Protein AF-A0A2D4L6S6-F1 (afdb_monomer_lite)

pLDDT: mean 85.1, std 11.98, range [45.78, 97.12]

Radius of gyration: 23.75 Å; chains: 1; bounding box: 54×44×71 Å

Foldseek 3Di:
DPPPFFEDEQDDDPVVNVVCCVPQAADPPPRHGNGDHYHYDLVVCLVCLVPQLVDQAAEEEDEQCLVQLDCPDSSLVSLLSRHYPFYHYHHPDDQPPDQSSVLSVVCSGPVPVSVDPVVSCVQQVPDPPVSVVVVCVVCVVVDDDDDCVRPPPPDDDDDDDDDDDDDDPVRVVVVVCVVVVVVVVVD

Secondary structure (DSSP, 8-state):
--TT--EEE--S-HHHHHHHHHHTSB-TTT--BS-SEEE--HHHHHHTHHHHTTS-EEEEEESSGGGGS-TTSHHHHHHHSS-EEEEEE--SS-S-S-HHHHHHHHHHH-TTTS--HHHHHHHHSS-TTHHHHHHHHHHTTT-----HHHH-TTSPPPP------PPPHHHHHHHHHHHTT-GGG--

Organism: NCBI:txid1970185

Structure (mmCIF, N/CA/C/O backbone):
data_AF-A0A2D4L6S6-F1
#
_entry.id   AF-A0A2D4L6S6-F1
#
loop_
_atom_site.group_PDB
_atom_site.id
_atom_site.type_symbol
_atom_site.label_atom_id
_atom_site.label_alt_id
_atom_site.label_comp_id
_atom_site.label_asym_id
_atom_site.label_entity_id
_atom_site.label_seq_id
_atom_site.pdbx_PDB_ins_code
_atom_site.Cartn_x
_atom_site.Cartn_y
_atom_site.Cartn_z
_atom_site.occupancy
_atom_site.B_iso_or_equiv
_atom_site.auth_seq_id
_atom_site.auth_comp_id
_atom_site.auth_asym_id
_atom_site.auth_atom_id
_atom_site.pdbx_PDB_model_num
ATOM 1 N N . GLY A 1 1 ? -5.893 -23.227 8.405 1.00 45.78 1 GLY A N 1
ATOM 2 C CA . GLY A 1 1 ? -6.760 -22.032 8.456 1.00 45.78 1 GLY A CA 1
ATOM 3 C C . GLY A 1 1 ? -7.213 -21.820 9.882 1.00 45.78 1 GLY A C 1
ATOM 4 O O . GLY A 1 1 ? -7.350 -22.814 10.579 1.00 45.78 1 GLY A O 1
ATOM 5 N N . ALA A 1 2 ? -7.380 -20.572 10.321 1.00 51.12 2 ALA A N 1
ATOM 6 C CA . ALA A 1 2 ? -7.818 -20.220 11.674 1.00 51.12 2 ALA A CA 1
ATOM 7 C C . ALA A 1 2 ? -9.360 -20.116 11.718 1.00 51.12 2 ALA A C 1
ATOM 9 O O . ALA A 1 2 ? -9.893 -19.080 11.330 1.00 51.12 2 ALA A O 1
ATOM 10 N N . PRO A 1 3 ? -10.103 -21.149 12.165 1.00 61.09 3 PRO A N 1
ATOM 11 C CA . PRO A 1 3 ? -11.568 -21.192 12.061 1.00 61.09 3 PRO A CA 1
ATOM 12 C C . PRO A 1 3 ? -12.275 -20.285 13.080 1.00 61.09 3 PRO A C 1
ATOM 14 O O . PRO A 1 3 ? -13.492 -20.160 13.049 1.00 61.09 3 PRO A O 1
ATOM 17 N N . GLN A 1 4 ? -11.519 -19.682 14.004 1.00 79.00 4 GLN A N 1
ATOM 18 C CA . GLN A 1 4 ? -12.038 -18.849 15.091 1.00 79.00 4 GLN A CA 1
ATOM 19 C C . GLN A 1 4 ? -11.899 -17.340 14.840 1.00 79.00 4 GLN A C 1
ATOM 21 O O . GLN A 1 4 ? -12.249 -16.549 15.709 1.00 79.00 4 GLN A O 1
ATOM 26 N N . MET A 1 5 ? -11.375 -16.923 13.683 1.00 84.94 5 MET A N 1
ATOM 27 C CA . MET A 1 5 ? -11.263 -15.502 13.348 1.00 84.94 5 MET A CA 1
ATOM 28 C C . MET A 1 5 ? -12.487 -15.044 12.561 1.00 84.94 5 MET A C 1
ATOM 30 O O . MET A 1 5 ? -12.753 -15.551 11.473 1.00 84.94 5 MET A O 1
ATOM 34 N N . ASN A 1 6 ? -13.202 -14.051 13.086 1.00 91.06 6 ASN A N 1
ATOM 35 C CA . ASN A 1 6 ? -14.284 -13.400 12.363 1.00 91.06 6 ASN A CA 1
ATOM 36 C C . ASN A 1 6 ? -13.703 -12.440 11.311 1.00 91.06 6 ASN A C 1
ATOM 38 O O . ASN A 1 6 ? -13.036 -11.459 11.658 1.00 91.06 6 ASN A O 1
ATOM 42 N N . ALA A 1 7 ? -13.939 -12.729 10.033 1.00 93.44 7 ALA A N 1
ATOM 43 C CA . ALA A 1 7 ? -13.475 -11.926 8.909 1.00 93.44 7 ALA A CA 1
ATOM 44 C C . ALA A 1 7 ? -14.652 -11.221 8.229 1.00 93.44 7 ALA A C 1
ATOM 46 O O . ALA A 1 7 ? -15.594 -11.866 7.775 1.00 93.44 7 ALA A O 1
ATOM 47 N N . VAL A 1 8 ? -14.564 -9.897 8.115 1.00 94.94 8 VAL A N 1
ATOM 48 C CA . VAL A 1 8 ? -15.558 -9.059 7.441 1.00 94.94 8 VAL A CA 1
ATOM 49 C C . VAL A 1 8 ? -14.995 -8.582 6.109 1.00 94.94 8 VAL A C 1
ATOM 51 O O . VAL A 1 8 ? -13.922 -7.980 6.040 1.00 94.94 8 VAL A O 1
ATOM 54 N N . VAL A 1 9 ? -15.745 -8.828 5.038 1.00 95.75 9 VAL A N 1
ATOM 55 C CA . VAL A 1 9 ? -15.427 -8.339 3.695 1.00 95.75 9 VAL A CA 1
ATOM 56 C C . VAL A 1 9 ? -16.147 -7.011 3.480 1.00 95.75 9 VAL A C 1
ATOM 58 O O . VAL A 1 9 ? -17.359 -6.957 3.297 1.00 95.75 9 VAL A O 1
ATOM 61 N N . TYR A 1 10 ? -15.390 -5.921 3.523 1.00 96.62 10 TYR A N 1
ATOM 62 C CA . TYR A 1 10 ? -15.873 -4.552 3.420 1.00 96.62 10 TYR A CA 1
ATOM 63 C C . TYR A 1 10 ? -15.902 -4.090 1.964 1.00 96.62 10 TYR A C 1
ATOM 65 O O . TYR A 1 10 ? -15.073 -3.301 1.514 1.00 96.62 10 TYR A O 1
ATOM 73 N N . LEU A 1 11 ? -16.859 -4.626 1.211 1.00 94.94 11 LEU A N 1
ATOM 74 C CA . LEU A 1 11 ? -17.056 -4.334 -0.208 1.00 94.94 11 LEU A CA 1
ATOM 75 C C . LEU A 1 11 ? -18.505 -3.902 -0.490 1.00 94.94 11 LEU A C 1
ATOM 77 O O . LEU A 1 11 ? -19.351 -3.881 0.402 1.00 94.94 11 LEU A O 1
ATOM 81 N N . GLY A 1 12 ? -18.785 -3.554 -1.746 1.00 93.56 12 GLY A N 1
ATOM 82 C CA . GLY A 1 12 ? -20.126 -3.205 -2.216 1.00 93.56 12 GLY A CA 1
ATOM 83 C C . GLY A 1 12 ? -20.396 -1.704 -2.293 1.00 93.56 12 GLY A C 1
ATOM 84 O O . GLY A 1 12 ? -19.492 -0.863 -2.204 1.00 93.56 12 GLY A O 1
ATOM 85 N N . ASP A 1 13 ? -21.666 -1.388 -2.522 1.00 94.25 13 ASP A N 1
ATOM 86 C CA . ASP A 1 13 ? -22.174 -0.026 -2.634 1.00 94.25 13 ASP A CA 1
ATOM 87 C C . ASP A 1 13 ? -22.300 0.666 -1.263 1.00 94.25 13 ASP A C 1
ATOM 89 O O . ASP A 1 13 ? -22.035 0.089 -0.205 1.00 94.25 13 ASP A O 1
ATOM 93 N N . SER A 1 14 ? -22.692 1.943 -1.271 1.00 93.94 14 SER A N 1
ATOM 94 C CA . SER A 1 14 ? -22.803 2.728 -0.035 1.00 93.94 14 SER A CA 1
ATOM 95 C C . SER A 1 14 ? -23.796 2.112 0.957 1.00 93.94 14 SER A C 1
ATOM 97 O O . SER A 1 14 ? -23.553 2.149 2.164 1.00 93.94 14 SER A O 1
ATOM 99 N N . THR A 1 15 ? -24.890 1.533 0.457 1.00 95.50 15 THR A N 1
ATOM 100 C CA . THR A 1 15 ? -25.936 0.905 1.273 1.00 95.50 15 THR A CA 1
ATOM 101 C C . THR A 1 15 ? -25.413 -0.352 1.961 1.00 95.50 15 THR A C 1
ATOM 103 O O . THR A 1 15 ? -25.504 -0.457 3.183 1.00 95.50 15 THR A O 1
ATOM 106 N N . SER A 1 16 ? -24.779 -1.258 1.209 1.00 95.00 16 SER A N 1
ATOM 107 C CA . SER A 1 16 ? -24.184 -2.491 1.742 1.00 95.00 16 SER A CA 1
ATOM 108 C C . SER A 1 16 ? -23.133 -2.186 2.804 1.00 95.00 16 SER A C 1
ATOM 110 O O . SER A 1 16 ? -23.145 -2.764 3.891 1.00 95.00 16 SER A O 1
ATOM 112 N N . ARG A 1 17 ? -22.261 -1.207 2.540 1.00 96.00 17 ARG A N 1
ATOM 113 C CA . ARG A 1 17 ? -21.245 -0.788 3.510 1.00 96.00 17 ARG A CA 1
ATOM 114 C C . ARG A 1 17 ? -21.870 -0.183 4.759 1.00 96.00 17 ARG A C 1
ATOM 116 O O . ARG A 1 17 ? -21.406 -0.482 5.852 1.00 96.00 17 ARG A O 1
ATOM 123 N N . ASN A 1 18 ? -22.942 0.599 4.643 1.00 94.75 18 ASN A N 1
ATOM 124 C CA . ASN A 1 18 ? -23.644 1.119 5.816 1.00 94.75 18 ASN A CA 1
ATOM 125 C C . ASN A 1 18 ? -24.256 -0.003 6.676 1.00 94.75 18 ASN A C 1
ATOM 127 O O . ASN A 1 18 ? -24.180 0.047 7.906 1.00 94.75 18 ASN A O 1
ATOM 131 N N . THR A 1 19 ? -24.783 -1.057 6.050 1.00 94.81 19 THR A N 1
ATOM 132 C CA . THR A 1 19 ? -25.243 -2.262 6.757 1.00 94.81 19 THR A CA 1
ATOM 133 C C . THR A 1 19 ? -24.099 -2.934 7.519 1.00 94.81 19 THR A C 1
ATOM 135 O O . THR A 1 19 ? -24.252 -3.239 8.701 1.00 94.81 19 THR A O 1
ATOM 138 N N . ILE A 1 20 ? -22.920 -3.071 6.902 1.00 94.81 20 ILE A N 1
ATOM 139 C CA . ILE A 1 20 ? -21.724 -3.622 7.564 1.00 94.81 20 ILE A CA 1
ATOM 140 C C . ILE A 1 20 ? -21.313 -2.751 8.762 1.00 94.81 20 ILE A C 1
ATOM 142 O O . ILE A 1 20 ? -21.095 -3.262 9.860 1.00 94.81 20 ILE A O 1
ATOM 146 N N . ARG A 1 21 ? -21.266 -1.422 8.596 1.00 93.81 21 ARG A N 1
ATOM 147 C CA . ARG A 1 21 ? -20.903 -0.480 9.674 1.00 93.81 21 ARG A CA 1
ATOM 148 C C . ARG A 1 21 ? -21.841 -0.555 10.879 1.00 93.81 21 ARG A C 1
ATOM 150 O O . ARG A 1 21 ? -21.408 -0.351 12.008 1.00 93.81 21 ARG A O 1
ATOM 157 N N . THR A 1 22 ? -23.121 -0.820 10.643 1.00 91.56 22 THR A N 1
ATOM 158 C CA . THR A 1 22 ? -24.152 -0.844 11.691 1.00 91.56 22 THR A CA 1
ATOM 159 C C . THR A 1 22 ? -24.247 -2.199 12.390 1.00 91.56 22 THR A C 1
ATOM 161 O O . THR A 1 22 ? -24.402 -2.243 13.609 1.00 91.56 22 THR A O 1
ATOM 164 N N . HIS A 1 23 ? -24.111 -3.303 11.652 1.00 91.31 23 HIS A N 1
ATOM 165 C CA . HIS A 1 23 ? -24.370 -4.643 12.182 1.00 91.31 23 HIS A CA 1
ATOM 166 C C . HIS A 1 23 ? -23.092 -5.416 12.525 1.00 91.31 23 HIS A C 1
ATOM 168 O O . HIS A 1 23 ? -23.064 -6.101 13.549 1.00 91.31 23 HIS A O 1
ATOM 174 N N . GLU A 1 24 ? -22.017 -5.249 11.754 1.00 91.31 24 GLU A N 1
ATOM 175 C CA . GLU A 1 24 ? -20.802 -6.079 11.829 1.00 91.31 24 GLU A CA 1
ATOM 176 C C . GLU A 1 24 ? -19.604 -5.366 12.473 1.00 91.31 24 GLU A C 1
ATOM 178 O O . GLU A 1 24 ? -18.557 -5.970 12.680 1.00 91.31 24 GLU A O 1
ATOM 183 N N . TRP A 1 25 ? -19.723 -4.074 12.798 1.00 92.06 25 TRP A N 1
ATOM 184 C CA . TRP A 1 25 ? -18.569 -3.276 13.225 1.00 92.06 25 TRP A CA 1
ATOM 185 C C . TRP A 1 25 ? -18.247 -3.418 14.715 1.00 92.06 25 TRP A C 1
ATOM 187 O O . TRP A 1 25 ? -17.179 -3.902 15.087 1.00 92.06 25 TRP A O 1
ATOM 197 N N . MET A 1 26 ? -19.173 -3.006 15.586 1.00 90.50 26 MET A N 1
ATOM 198 C CA . MET A 1 26 ? -18.971 -2.953 17.037 1.00 90.50 26 MET A CA 1
ATOM 199 C C . MET A 1 26 ? -20.177 -3.493 17.800 1.00 90.50 26 MET A C 1
ATOM 201 O O . MET A 1 26 ? -21.324 -3.355 17.375 1.00 90.50 26 MET A O 1
ATOM 205 N N . HIS A 1 27 ? -19.929 -4.086 18.965 1.00 87.25 27 HIS A N 1
ATOM 206 C CA . HIS A 1 27 ? -20.976 -4.434 19.918 1.00 87.25 27 HIS A CA 1
ATOM 207 C C . HIS A 1 27 ? -21.583 -3.153 20.518 1.00 87.25 27 HIS A C 1
ATOM 209 O O . HIS A 1 27 ? -20.838 -2.373 21.116 1.00 87.25 27 HIS A O 1
ATOM 215 N N . PRO A 1 28 ? -22.914 -2.945 20.438 1.00 83.75 28 PRO A N 1
ATOM 216 C CA . PRO A 1 28 ? -23.551 -1.709 20.908 1.00 83.75 28 PRO A CA 1
ATOM 217 C C . PRO A 1 28 ? -23.290 -1.393 22.387 1.00 83.75 28 PRO A C 1
ATOM 219 O O . PRO A 1 28 ? -23.175 -0.234 22.766 1.00 83.75 28 PRO A O 1
ATOM 222 N N . GLN A 1 29 ? -23.173 -2.433 23.215 1.00 85.12 29 GLN A N 1
ATOM 223 C CA . GLN A 1 29 ? -23.042 -2.313 24.669 1.00 85.12 29 GLN A CA 1
ATOM 224 C C . GLN A 1 29 ? -21.594 -2.081 25.116 1.00 85.12 29 GLN A C 1
ATOM 226 O O . GLN A 1 29 ? -21.338 -1.275 26.003 1.00 85.12 29 GLN A O 1
ATOM 231 N N . THR A 1 30 ? -20.635 -2.785 24.508 1.00 87.00 30 THR A N 1
ATOM 232 C CA . THR A 1 30 ? -19.235 -2.803 24.968 1.00 87.00 30 THR A CA 1
ATOM 233 C C . THR A 1 30 ? -18.307 -1.945 24.114 1.00 87.00 30 THR A C 1
ATOM 235 O O . THR A 1 30 ? -17.145 -1.773 24.472 1.00 87.00 30 THR A O 1
ATOM 238 N N . LYS A 1 31 ? -18.785 -1.448 22.962 1.00 83.75 31 LYS A N 1
ATOM 239 C CA . LYS A 1 31 ? -17.991 -0.770 21.920 1.00 83.75 31 LYS A CA 1
ATOM 240 C C . LYS A 1 31 ? -16.770 -1.566 21.434 1.00 83.75 31 LYS A C 1
ATOM 242 O O . LYS A 1 31 ? -15.879 -1.012 20.797 1.00 83.75 31 LYS A O 1
ATOM 247 N N . ARG A 1 32 ? -16.721 -2.875 21.703 1.00 88.69 32 ARG A N 1
ATOM 248 C CA . ARG A 1 32 ? -15.673 -3.763 21.187 1.00 88.69 32 ARG A CA 1
ATOM 249 C C . ARG A 1 32 ? -15.956 -4.096 19.729 1.00 88.69 32 ARG A C 1
ATOM 251 O O . ARG A 1 32 ? -17.117 -4.289 19.366 1.00 88.69 32 ARG A O 1
ATOM 258 N N . LEU A 1 33 ? -14.902 -4.190 18.919 1.00 91.94 33 LEU A N 1
ATOM 259 C CA . LEU A 1 33 ? -15.005 -4.665 17.540 1.00 91.94 33 LEU A CA 1
ATOM 260 C C . LEU A 1 33 ? -15.583 -6.086 17.516 1.00 91.94 33 LEU A C 1
ATOM 262 O O . LEU A 1 33 ? -15.203 -6.922 18.335 1.00 91.94 33 LEU A O 1
ATOM 266 N N . LYS A 1 34 ? -16.507 -6.337 16.586 1.00 92.94 34 LYS A N 1
ATOM 267 C CA . LYS A 1 34 ? -17.113 -7.661 16.368 1.00 92.94 34 LYS A CA 1
ATOM 268 C C . LYS A 1 34 ? -16.253 -8.563 15.482 1.00 92.94 34 LYS A C 1
ATOM 270 O O . LYS A 1 34 ? -16.440 -9.776 15.498 1.00 92.94 34 LYS A O 1
ATOM 275 N N . PHE A 1 35 ? -15.329 -7.986 14.716 1.00 93.62 35 PHE A N 1
ATOM 276 C CA . PHE A 1 35 ? -14.476 -8.692 13.763 1.00 93.62 35 PHE A CA 1
ATOM 277 C C . PHE A 1 35 ? -13.007 -8.706 14.195 1.00 93.62 35 PHE A C 1
ATOM 279 O O . PHE A 1 35 ? -12.556 -7.875 14.984 1.00 93.62 35 PHE A O 1
ATOM 286 N N . ASN A 1 36 ? -12.253 -9.652 13.638 1.00 93.81 36 ASN A N 1
ATOM 287 C CA . ASN A 1 36 ? -10.804 -9.763 13.792 1.00 93.81 36 ASN A CA 1
ATOM 288 C C . ASN A 1 36 ? -10.059 -9.334 12.524 1.00 93.81 36 ASN A C 1
ATOM 290 O O . ASN A 1 36 ? -8.962 -8.794 12.621 1.00 93.81 36 ASN A O 1
ATOM 294 N N . ILE A 1 37 ? -10.641 -9.577 11.346 1.00 95.06 37 ILE A N 1
ATOM 295 C CA . ILE A 1 37 ? -10.039 -9.264 10.045 1.00 95.06 37 ILE A CA 1
ATOM 296 C C . ILE A 1 37 ? -11.015 -8.412 9.238 1.00 95.06 37 ILE A C 1
ATOM 298 O O . ILE A 1 37 ? -12.199 -8.736 9.167 1.00 95.06 37 ILE A O 1
ATOM 302 N N . LEU A 1 38 ? -10.506 -7.357 8.601 1.00 96.69 38 LEU A N 1
ATOM 303 C CA . LEU A 1 38 ? -11.230 -6.592 7.591 1.00 96.69 38 LEU A CA 1
ATOM 304 C C . LEU A 1 38 ? -10.529 -6.741 6.239 1.00 96.69 38 LEU A C 1
ATOM 306 O O . LEU A 1 38 ? -9.338 -6.458 6.132 1.00 96.69 38 LEU A O 1
ATOM 310 N N . LEU A 1 39 ? -11.270 -7.142 5.209 1.00 97.00 39 LEU A N 1
ATOM 311 C CA . LEU A 1 39 ? -10.788 -7.182 3.827 1.00 97.00 39 LEU A CA 1
ATOM 312 C C . LEU A 1 39 ? -11.465 -6.078 3.016 1.00 97.00 39 LEU A C 1
ATOM 314 O O . LEU A 1 39 ? -12.683 -5.946 3.057 1.00 97.00 39 LEU A O 1
ATOM 318 N N . THR A 1 40 ? -10.695 -5.285 2.276 1.00 97.12 40 THR A N 1
ATOM 319 C CA . THR A 1 40 ? -11.203 -4.175 1.453 1.00 97.12 40 THR A CA 1
ATOM 320 C C . THR A 1 40 ? -10.326 -3.981 0.215 1.00 97.12 40 THR A C 1
ATOM 322 O O . THR A 1 40 ? -9.239 -4.552 0.133 1.00 97.12 40 THR A O 1
ATOM 325 N N . THR A 1 41 ? -10.776 -3.166 -0.742 1.00 96.81 41 THR A N 1
ATOM 326 C CA . THR A 1 41 ? -9.945 -2.710 -1.868 1.00 96.81 41 THR A CA 1
ATOM 327 C C . THR A 1 41 ? -9.418 -1.300 -1.627 1.00 96.81 41 THR A C 1
ATOM 329 O O . THR A 1 41 ? -9.928 -0.553 -0.785 1.00 96.81 41 THR A O 1
ATOM 332 N N . TYR A 1 42 ? -8.428 -0.892 -2.419 1.00 96.31 42 TYR A N 1
ATOM 333 C CA . TYR A 1 42 ? -7.866 0.456 -2.361 1.00 96.31 42 TYR A CA 1
ATOM 334 C C . TYR A 1 42 ? -8.889 1.553 -2.644 1.00 96.31 42 TYR A C 1
ATOM 336 O O . TYR A 1 42 ? -8.903 2.583 -1.974 1.00 96.31 42 TYR A O 1
ATOM 344 N N . GLU A 1 43 ? -9.785 1.331 -3.598 1.00 95.38 43 GLU A N 1
ATOM 345 C CA . GLU A 1 43 ? -10.796 2.309 -3.990 1.00 95.38 43 GLU A CA 1
ATOM 346 C C . GLU A 1 43 ? -11.805 2.531 -2.862 1.00 95.38 43 GLU A C 1
ATOM 348 O O . GLU A 1 43 ? -12.220 3.662 -2.606 1.00 95.38 43 GLU A O 1
ATOM 353 N N . ILE A 1 44 ? -12.202 1.459 -2.173 1.00 96.88 44 ILE A N 1
ATOM 354 C CA . ILE A 1 44 ? -13.125 1.548 -1.040 1.00 96.88 44 ILE A CA 1
ATOM 355 C C . ILE A 1 44 ? -12.434 2.175 0.164 1.00 96.88 44 ILE A C 1
ATOM 357 O O . ILE A 1 44 ? -13.028 3.042 0.806 1.00 96.88 44 ILE A O 1
ATOM 361 N N . LEU A 1 45 ? -11.177 1.807 0.425 1.00 96.81 45 LEU A N 1
ATOM 362 C CA . LEU A 1 45 ? -10.380 2.420 1.480 1.00 96.81 45 LEU A CA 1
ATOM 363 C C . LEU A 1 45 ? -10.295 3.938 1.310 1.00 96.81 45 LEU A C 1
ATOM 365 O O . LEU A 1 45 ? -10.537 4.671 2.263 1.00 96.81 45 LEU A O 1
ATOM 369 N N . LEU A 1 46 ? -10.023 4.413 0.093 1.00 96.75 46 LEU A N 1
ATOM 370 C CA . LEU A 1 46 ? -9.955 5.842 -0.206 1.00 96.75 46 LEU A CA 1
ATOM 371 C C . LEU A 1 46 ? -11.305 6.551 -0.050 1.00 96.75 46 LEU A C 1
ATOM 373 O O . LEU A 1 46 ? -11.349 7.661 0.481 1.00 96.75 46 LEU A O 1
ATOM 377 N N . LYS A 1 47 ? -12.403 5.918 -0.485 1.00 96.62 47 LYS A N 1
ATOM 378 C CA . LYS A 1 47 ? -13.762 6.468 -0.336 1.00 96.62 47 LYS A CA 1
ATOM 379 C C . LYS A 1 47 ? -14.178 6.599 1.128 1.00 96.62 47 LYS A C 1
ATOM 381 O O . LYS A 1 47 ? -14.813 7.581 1.493 1.00 96.62 47 LYS A O 1
ATOM 386 N N . ASP A 1 48 ? -13.795 5.634 1.958 1.00 96.56 48 ASP A N 1
ATOM 387 C CA . ASP A 1 48 ? -14.247 5.521 3.346 1.00 96.56 48 ASP A CA 1
ATOM 388 C C . ASP A 1 48 ? -13.128 5.807 4.365 1.00 96.56 48 ASP A C 1
ATOM 390 O O . ASP A 1 48 ? -13.212 5.406 5.530 1.00 96.56 48 ASP A O 1
ATOM 394 N N . LYS A 1 49 ? -12.083 6.533 3.946 1.00 96.00 49 LYS A N 1
ATOM 395 C CA . LYS A 1 49 ? -10.865 6.765 4.735 1.00 96.00 49 LYS A CA 1
ATOM 396 C C . LYS A 1 49 ? -11.112 7.371 6.114 1.00 96.00 49 LYS A C 1
ATOM 398 O O . LYS A 1 49 ? -10.470 6.965 7.073 1.00 96.00 49 LYS A O 1
ATOM 403 N N . SER A 1 50 ? -12.072 8.289 6.239 1.00 95.06 50 SER A N 1
ATOM 404 C CA . SER A 1 50 ? -12.409 8.923 7.521 1.00 95.06 50 SER A CA 1
ATOM 405 C C . SER A 1 50 ? -13.006 7.933 8.519 1.00 95.06 50 SER A C 1
ATOM 407 O O . SER A 1 50 ? -12.777 8.048 9.717 1.00 95.06 50 SER A O 1
ATOM 409 N N . PHE A 1 51 ? -13.765 6.950 8.030 1.00 95.19 51 PHE A N 1
ATOM 410 C CA . PHE A 1 51 ? -14.370 5.927 8.874 1.00 95.19 51 PHE A CA 1
ATOM 411 C C . PHE A 1 51 ? -13.342 4.859 9.264 1.00 95.19 51 PHE A C 1
ATOM 413 O O . PHE A 1 51 ? -13.195 4.540 10.441 1.00 95.19 51 PHE A O 1
ATOM 420 N N . LEU A 1 52 ? -12.595 4.344 8.283 1.00 95.88 52 LEU A N 1
ATOM 421 C CA . LEU A 1 52 ? -11.599 3.292 8.503 1.00 95.88 52 LEU A CA 1
ATOM 422 C C . LEU A 1 52 ? -10.375 3.790 9.286 1.00 95.88 52 LEU A C 1
ATOM 424 O O . LEU A 1 52 ? -9.841 3.056 10.114 1.00 95.88 52 LEU A O 1
ATOM 428 N N . GLY A 1 53 ? -9.960 5.040 9.069 1.00 94.88 53 GLY A N 1
ATOM 429 C CA . GLY A 1 53 ? -8.850 5.677 9.784 1.00 94.88 53 GLY A CA 1
ATOM 430 C C . GLY A 1 53 ? -9.183 6.071 11.225 1.00 94.88 53 GLY A C 1
ATOM 431 O O . GLY A 1 53 ? -8.279 6.338 12.009 1.00 94.88 53 GLY A O 1
ATOM 432 N N . GLY A 1 54 ? -10.468 6.071 11.606 1.00 92.81 54 GLY A N 1
ATOM 433 C CA . GLY A 1 54 ? -10.896 6.289 12.990 1.00 92.81 54 GLY A CA 1
ATOM 434 C C . GLY A 1 54 ? -10.608 5.107 13.924 1.00 92.81 54 GLY A C 1
ATOM 435 O O . GLY A 1 54 ? -10.738 5.243 15.140 1.00 92.81 54 GLY A O 1
ATOM 436 N N . LEU A 1 55 ? -10.227 3.948 13.376 1.00 92.94 55 LEU A N 1
ATOM 437 C CA . LEU A 1 55 ? -9.823 2.779 14.149 1.00 92.94 55 LEU A CA 1
ATOM 438 C C . LEU A 1 55 ? -8.313 2.764 14.403 1.00 92.94 55 LEU A C 1
ATOM 440 O O . LEU A 1 55 ? -7.512 3.079 13.526 1.00 92.94 55 LEU A O 1
ATOM 444 N N . ASN A 1 56 ? -7.931 2.301 15.594 1.00 94.00 56 ASN A N 1
ATOM 445 C CA . ASN A 1 56 ? -6.551 1.928 15.889 1.00 94.00 56 ASN A CA 1
ATOM 446 C C . ASN A 1 56 ? -6.337 0.484 15.427 1.00 94.00 56 ASN A C 1
ATOM 448 O O . ASN A 1 56 ? -6.788 -0.458 16.084 1.00 94.00 56 ASN A O 1
ATOM 452 N N . TRP A 1 57 ? -5.677 0.310 14.288 1.00 95.56 57 TRP A N 1
ATOM 453 C CA . TRP A 1 57 ? -5.412 -1.005 13.723 1.00 95.56 57 TRP A CA 1
ATOM 454 C C . TRP A 1 57 ? -4.282 -1.698 14.486 1.00 95.56 57 TRP A C 1
ATOM 456 O O . TRP A 1 57 ? -3.237 -1.120 14.756 1.00 95.56 57 TRP A O 1
ATOM 466 N N . ALA A 1 58 ? -4.446 -2.976 14.819 1.00 95.44 58 ALA A N 1
ATOM 467 C CA . ALA A 1 58 ? -3.317 -3.749 15.339 1.00 95.44 58 ALA A CA 1
ATOM 468 C C . ALA A 1 58 ? -2.293 -4.039 14.225 1.00 95.44 58 ALA A C 1
ATOM 470 O O . ALA A 1 58 ? -1.087 -4.040 14.463 1.00 95.44 58 ALA A O 1
ATOM 471 N N . PHE A 1 59 ? -2.778 -4.261 13.002 1.00 95.44 59 PHE A N 1
ATOM 472 C CA . PHE A 1 59 ? -1.973 -4.673 11.861 1.00 95.44 59 PHE A CA 1
ATOM 473 C C . PHE A 1 59 ? -2.591 -4.171 10.551 1.00 95.44 59 PHE A C 1
ATOM 475 O O . PHE A 1 59 ? -3.807 -4.261 10.378 1.00 95.44 59 PHE A O 1
ATOM 482 N N . ILE A 1 60 ? -1.759 -3.693 9.624 1.00 96.50 60 ILE A N 1
ATOM 483 C CA . ILE A 1 60 ? -2.148 -3.373 8.245 1.00 96.50 60 ILE A CA 1
ATOM 484 C C . ILE A 1 60 ? -1.327 -4.246 7.292 1.00 96.50 60 ILE A C 1
ATOM 486 O O . ILE A 1 60 ? -0.103 -4.142 7.240 1.00 96.50 60 ILE A O 1
ATOM 490 N N . GLY A 1 61 ? -2.012 -5.098 6.530 1.00 95.69 61 GLY A N 1
ATOM 491 C CA . GLY A 1 61 ? -1.425 -5.876 5.442 1.00 95.69 61 GLY A CA 1
ATOM 492 C C . GLY A 1 61 ? -1.822 -5.285 4.096 1.00 95.69 61 GLY A C 1
ATOM 493 O O . GLY A 1 61 ? -3.009 -5.081 3.846 1.00 95.69 61 GLY A O 1
ATOM 494 N N . VAL A 1 62 ? -0.842 -5.015 3.239 1.00 95.56 62 VAL A N 1
ATOM 495 C CA . VAL A 1 62 ? -1.049 -4.457 1.900 1.00 95.56 62 VAL A CA 1
ATOM 496 C C . VAL A 1 62 ? -0.516 -5.444 0.871 1.00 95.56 62 VAL A C 1
ATOM 498 O O . VAL A 1 62 ? 0.679 -5.737 0.862 1.00 95.56 62 VAL A O 1
ATOM 501 N N . ASP A 1 63 ? -1.398 -5.943 0.010 1.00 94.19 63 ASP A N 1
ATOM 502 C CA . ASP A 1 63 ? -1.039 -6.836 -1.093 1.00 94.19 63 ASP A CA 1
ATOM 503 C C . ASP A 1 63 ? -0.806 -6.059 -2.391 1.00 94.19 63 ASP A C 1
ATOM 505 O O . ASP A 1 63 ? -1.416 -5.021 -2.615 1.00 94.19 63 ASP A O 1
ATOM 509 N N . GLU A 1 64 ? 0.072 -6.532 -3.265 1.00 90.44 64 GLU A N 1
ATOM 510 C CA . GLU A 1 64 ? 0.538 -5.764 -4.423 1.00 90.44 64 GLU A CA 1
ATOM 511 C C . GLU A 1 64 ? 1.072 -4.372 -4.033 1.00 90.44 64 GLU A C 1
ATOM 513 O O . GLU A 1 64 ? 0.737 -3.334 -4.615 1.00 90.44 64 GLU A O 1
ATOM 518 N N . ALA A 1 65 ? 1.956 -4.352 -3.031 1.00 90.25 65 ALA A N 1
ATOM 519 C CA . ALA A 1 65 ? 2.536 -3.145 -2.443 1.00 90.25 65 ALA A CA 1
ATOM 520 C C . ALA A 1 65 ? 3.274 -2.234 -3.440 1.00 90.25 65 ALA A C 1
ATOM 522 O O . ALA A 1 65 ? 3.563 -1.083 -3.121 1.00 90.25 65 ALA A O 1
ATOM 523 N N . HIS A 1 66 ? 3.513 -2.686 -4.677 1.00 87.31 66 HIS A N 1
ATOM 524 C CA . HIS A 1 66 ? 3.978 -1.827 -5.766 1.00 87.31 66 HIS A CA 1
ATOM 525 C C . HIS A 1 66 ? 3.048 -0.616 -6.012 1.00 87.31 66 HIS A C 1
ATOM 527 O O . HIS A 1 66 ? 3.476 0.389 -6.578 1.00 87.31 66 HIS A O 1
ATOM 533 N N . ARG A 1 67 ? 1.788 -0.661 -5.554 1.00 90.25 67 ARG A N 1
ATOM 534 C CA . ARG A 1 67 ? 0.851 0.478 -5.570 1.00 90.25 67 ARG A CA 1
ATOM 535 C C . ARG A 1 67 ? 1.250 1.618 -4.618 1.00 90.25 67 ARG A C 1
ATOM 537 O O . ARG A 1 67 ? 0.776 2.733 -4.810 1.00 90.25 67 ARG A O 1
ATOM 544 N N . LEU A 1 68 ? 2.130 1.365 -3.644 1.00 91.19 68 LEU A N 1
ATOM 545 C CA . LEU A 1 68 ? 2.621 2.331 -2.646 1.00 91.19 68 LEU A CA 1
ATOM 546 C C . LEU A 1 68 ? 4.002 2.919 -2.971 1.00 91.19 68 LEU A C 1
ATOM 548 O O . LEU A 1 68 ? 4.615 3.567 -2.131 1.00 91.19 68 LEU A O 1
ATOM 552 N N . LYS A 1 69 ? 4.501 2.719 -4.192 1.00 88.38 69 LYS A N 1
ATOM 553 C CA . LYS A 1 69 ? 5.838 3.168 -4.609 1.00 88.38 69 LYS A CA 1
ATOM 554 C C . LYS A 1 69 ? 6.005 4.692 -4.741 1.00 88.38 69 LYS A C 1
ATOM 556 O O . LYS A 1 69 ? 7.105 5.155 -5.003 1.00 88.38 69 LYS A O 1
ATOM 561 N N . ASN A 1 70 ? 4.908 5.446 -4.654 1.00 89.94 70 ASN A N 1
ATOM 562 C CA . ASN A 1 70 ? 4.890 6.902 -4.760 1.00 89.94 70 ASN A CA 1
ATOM 563 C C . ASN A 1 70 ? 4.274 7.494 -3.485 1.00 89.94 70 ASN A C 1
ATOM 565 O O . ASN A 1 70 ? 3.062 7.362 -3.265 1.00 89.94 70 ASN A O 1
ATOM 569 N N . ASP A 1 71 ? 5.109 8.156 -2.686 1.00 92.50 71 ASP A N 1
ATOM 570 C CA . ASP A 1 71 ? 4.747 8.847 -1.447 1.00 92.50 71 ASP A CA 1
ATOM 571 C C . ASP A 1 71 ? 3.763 10.002 -1.670 1.00 92.50 71 ASP A C 1
ATOM 573 O O . ASP A 1 71 ? 2.964 10.321 -0.789 1.00 92.50 71 ASP A O 1
ATOM 577 N N . ASP A 1 72 ? 3.716 10.561 -2.881 1.00 93.12 72 ASP A N 1
ATOM 578 C CA . ASP A 1 72 ? 2.748 11.597 -3.222 1.00 93.12 72 ASP A CA 1
ATOM 579 C C . ASP A 1 72 ? 1.337 11.085 -3.494 1.00 93.12 72 ASP A C 1
ATOM 581 O O . ASP A 1 72 ? 0.385 11.875 -3.515 1.00 93.12 72 ASP A O 1
ATOM 585 N N . SER A 1 73 ? 1.178 9.775 -3.692 1.00 94.88 73 SER A N 1
ATOM 586 C CA . SER A 1 73 ? -0.118 9.199 -4.027 1.00 94.88 73 SER A CA 1
ATOM 587 C C . SER A 1 73 ? -1.119 9.340 -2.876 1.00 94.88 73 SER A C 1
ATOM 589 O O . SER A 1 73 ? -0.796 9.189 -1.697 1.00 94.88 73 SER A O 1
ATOM 591 N N . LEU A 1 74 ? -2.389 9.573 -3.224 1.00 95.56 74 LEU A N 1
ATOM 592 C CA . LEU A 1 74 ? -3.464 9.679 -2.235 1.00 95.56 74 LEU A CA 1
ATOM 593 C C . LEU A 1 74 ? -3.588 8.405 -1.385 1.00 95.56 74 LEU A C 1
ATOM 595 O O . LEU A 1 74 ? -3.880 8.492 -0.195 1.00 95.56 74 LEU A O 1
ATOM 599 N N . LEU A 1 75 ? -3.363 7.234 -1.990 1.00 96.00 75 LEU A N 1
ATOM 600 C CA . LEU A 1 75 ? -3.376 5.950 -1.290 1.00 96.00 75 LEU A CA 1
ATOM 601 C C . LEU A 1 75 ? -2.290 5.892 -0.215 1.00 96.00 75 LEU A C 1
ATOM 603 O O . LEU A 1 75 ? -2.589 5.535 0.922 1.00 96.00 75 LEU A O 1
ATOM 607 N N . TYR A 1 76 ? -1.067 6.292 -0.565 1.00 96.12 76 TYR A N 1
ATOM 608 C CA . TYR A 1 76 ? 0.054 6.335 0.362 1.00 96.12 76 TYR A CA 1
ATOM 609 C C . TYR A 1 76 ? -0.221 7.268 1.539 1.00 96.12 76 TYR A C 1
ATOM 611 O O . TYR A 1 76 ? -0.215 6.825 2.685 1.00 96.12 76 TYR A O 1
ATOM 619 N N . LYS A 1 77 ? -0.560 8.530 1.245 1.00 95.50 77 LYS A N 1
ATOM 620 C CA . LYS A 1 77 ? -0.877 9.556 2.251 1.00 95.50 77 LYS A CA 1
ATOM 621 C C . LYS A 1 77 ? -2.040 9.137 3.154 1.00 95.50 77 LYS A C 1
ATOM 623 O O . LYS A 1 77 ? -2.029 9.378 4.348 1.00 95.50 77 LYS A O 1
ATOM 628 N N . THR A 1 78 ? -3.033 8.440 2.607 1.00 96.12 78 THR A N 1
ATOM 629 C CA . THR A 1 78 ? -4.156 7.946 3.413 1.00 96.12 78 THR A CA 1
ATOM 630 C C . THR A 1 78 ? -3.740 6.807 4.347 1.00 96.12 78 THR A C 1
ATOM 632 O O . THR A 1 78 ? -4.144 6.788 5.503 1.00 96.12 78 THR A O 1
ATOM 635 N N . LEU A 1 79 ? -2.958 5.841 3.862 1.00 95.38 79 LEU A N 1
ATOM 636 C CA . LEU A 1 79 ? -2.551 4.685 4.663 1.00 95.38 79 LEU A CA 1
ATOM 637 C C . LEU A 1 79 ? -1.438 5.012 5.667 1.00 95.38 79 LEU A C 1
ATOM 639 O O . LEU A 1 79 ? -1.352 4.349 6.698 1.00 95.38 79 LEU A O 1
ATOM 643 N N . ILE A 1 80 ? -0.571 5.992 5.395 1.00 94.31 80 ILE A N 1
ATOM 644 C CA . ILE A 1 80 ? 0.429 6.437 6.374 1.00 94.31 80 ILE A CA 1
ATOM 645 C C . ILE A 1 80 ? -0.258 7.052 7.600 1.00 94.31 80 ILE A C 1
ATOM 647 O O . ILE A 1 80 ? 0.082 6.668 8.714 1.00 94.31 80 ILE A O 1
ATOM 651 N N . ASP A 1 81 ? -1.322 7.837 7.393 1.00 94.50 81 ASP A N 1
ATOM 652 C CA . ASP A 1 81 ? -2.120 8.463 8.458 1.00 94.50 81 ASP A CA 1
ATOM 653 C C . ASP A 1 81 ? -2.888 7.458 9.337 1.00 94.50 81 ASP A C 1
ATOM 655 O O . ASP A 1 81 ? -3.326 7.790 10.443 1.00 94.50 81 ASP A O 1
ATOM 659 N N . PHE A 1 82 ? -3.089 6.220 8.874 1.00 95.56 82 PHE A N 1
ATOM 660 C CA . PHE A 1 82 ? -3.798 5.209 9.656 1.00 95.56 82 PHE A CA 1
ATOM 661 C C . PHE A 1 82 ? -2.946 4.746 10.840 1.00 95.56 82 PHE A C 1
ATOM 663 O O . PHE A 1 82 ? -1.820 4.268 10.689 1.00 95.56 82 PHE A O 1
ATOM 670 N N . LYS A 1 83 ? -3.525 4.807 12.042 1.00 94.50 83 LYS A N 1
ATOM 671 C CA . LYS A 1 83 ? -2.871 4.318 13.259 1.00 94.50 83 LYS A CA 1
ATOM 672 C C . LYS A 1 83 ? -2.744 2.800 13.207 1.00 94.50 83 LYS A C 1
ATOM 674 O O . LYS A 1 83 ? -3.754 2.102 13.116 1.00 94.50 83 LYS A O 1
ATOM 679 N N . SER A 1 84 ? -1.512 2.301 13.290 1.00 94.75 84 SER A N 1
ATOM 680 C CA . SER A 1 84 ? -1.212 0.869 13.257 1.00 94.75 84 SER A CA 1
ATOM 681 C C . SER A 1 84 ? 0.025 0.507 14.073 1.00 94.75 84 SER A C 1
ATOM 683 O O . SER A 1 84 ? 1.020 1.220 13.967 1.00 94.75 84 SER A O 1
ATOM 685 N N . ASN A 1 85 ? 0.022 -0.632 14.772 1.00 93.12 85 ASN A N 1
ATOM 686 C CA . ASN A 1 85 ? 1.225 -1.117 15.471 1.00 93.12 85 ASN A CA 1
ATOM 687 C C . ASN A 1 85 ? 2.209 -1.829 14.531 1.00 93.12 85 ASN A C 1
ATOM 689 O O . ASN A 1 85 ? 3.419 -1.742 14.709 1.00 93.12 85 ASN A O 1
ATOM 693 N N . HIS A 1 86 ? 1.686 -2.551 13.540 1.00 91.94 86 HIS A N 1
ATOM 694 C CA . HIS A 1 86 ? 2.481 -3.359 12.620 1.00 91.94 86 HIS A CA 1
ATOM 695 C C . HIS A 1 86 ? 1.992 -3.193 11.183 1.00 91.94 86 HIS A C 1
ATOM 697 O O . HIS A 1 86 ? 0.789 -3.076 10.931 1.00 91.94 86 HIS A O 1
ATOM 703 N N . ARG A 1 87 ? 2.930 -3.218 10.234 1.00 93.56 87 ARG A N 1
ATOM 704 C CA . ARG A 1 87 ? 2.657 -3.101 8.800 1.00 93.56 87 ARG A CA 1
ATOM 705 C C . ARG A 1 87 ? 3.391 -4.193 8.039 1.00 93.56 87 ARG A C 1
ATOM 707 O O . ARG A 1 87 ? 4.549 -4.478 8.329 1.00 93.56 87 ARG A O 1
ATOM 714 N N . LEU A 1 88 ? 2.715 -4.790 7.065 1.00 92.31 88 LEU A N 1
ATOM 715 C CA . LEU A 1 88 ? 3.282 -5.792 6.170 1.00 92.31 88 LEU A CA 1
ATOM 716 C C . LEU A 1 88 ? 2.954 -5.435 4.729 1.00 92.31 88 LEU A C 1
ATOM 718 O O . LEU A 1 88 ? 1.795 -5.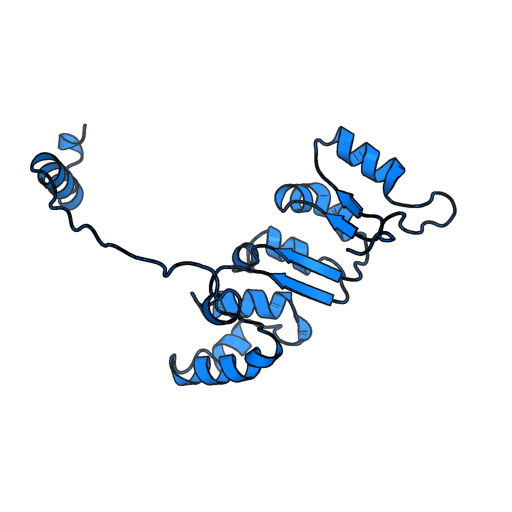215 4.379 1.00 92.31 88 LEU A O 1
ATOM 722 N N . LEU A 1 89 ? 3.989 -5.435 3.898 1.00 91.56 89 LEU A N 1
ATOM 723 C CA . LEU A 1 89 ? 3.880 -5.264 2.460 1.00 91.56 89 LEU A CA 1
ATOM 724 C C . LEU A 1 89 ? 4.131 -6.605 1.774 1.00 91.56 89 LEU A C 1
ATOM 726 O O . LEU A 1 89 ? 5.143 -7.257 2.021 1.00 91.56 89 LEU A O 1
ATOM 730 N N . ILE A 1 90 ? 3.211 -7.005 0.903 1.00 90.44 90 ILE A N 1
ATOM 731 C CA . ILE A 1 90 ? 3.313 -8.200 0.070 1.00 90.44 90 ILE A CA 1
ATOM 732 C C . ILE A 1 90 ? 3.332 -7.728 -1.380 1.00 90.44 90 ILE A C 1
ATOM 734 O O . ILE A 1 90 ? 2.535 -6.884 -1.781 1.00 90.44 90 ILE A O 1
ATOM 738 N N . THR A 1 91 ? 4.281 -8.214 -2.174 1.00 85.88 91 THR A N 1
ATOM 739 C CA . THR A 1 91 ? 4.339 -7.898 -3.604 1.00 85.88 91 THR A CA 1
ATOM 740 C C . THR A 1 91 ? 5.019 -9.016 -4.377 1.00 85.88 91 THR A C 1
ATOM 742 O O . THR A 1 91 ? 6.028 -9.570 -3.935 1.00 85.88 91 THR A O 1
ATOM 745 N N . GLY A 1 92 ? 4.456 -9.359 -5.537 1.00 77.88 92 GLY A N 1
ATOM 746 C CA . GLY A 1 92 ? 5.046 -10.330 -6.458 1.00 77.88 92 GLY A CA 1
ATOM 747 C C . GLY A 1 92 ? 6.113 -9.731 -7.379 1.00 77.88 92 GLY A C 1
ATOM 748 O O . GLY A 1 92 ? 6.882 -10.471 -7.995 1.00 77.88 92 GLY A O 1
ATOM 749 N N . THR A 1 93 ? 6.174 -8.402 -7.489 1.00 71.69 93 THR A N 1
ATOM 750 C CA . THR A 1 93 ? 7.089 -7.701 -8.399 1.00 71.69 93 THR A CA 1
ATOM 751 C C . THR A 1 93 ? 8.361 -7.259 -7.675 1.00 71.69 93 THR A C 1
ATOM 753 O O . THR A 1 93 ? 8.267 -6.755 -6.554 1.00 71.69 93 THR A O 1
ATOM 756 N N . PRO A 1 94 ? 9.548 -7.386 -8.295 1.00 62.97 94 PRO A N 1
ATOM 757 C CA . PRO A 1 94 ? 10.792 -6.933 -7.685 1.00 62.97 94 PRO A CA 1
ATOM 758 C C . PRO A 1 94 ? 10.751 -5.421 -7.414 1.00 62.97 94 PRO A C 1
ATOM 760 O O . PRO A 1 94 ? 10.534 -4.614 -8.315 1.00 62.97 94 PRO A O 1
ATOM 763 N N . LEU A 1 95 ? 10.966 -5.053 -6.152 1.00 61.50 95 LEU A N 1
ATOM 764 C CA . LEU A 1 95 ? 11.003 -3.677 -5.657 1.00 61.50 95 LEU A CA 1
ATOM 765 C C . LEU A 1 95 ? 12.383 -3.056 -5.906 1.00 61.50 95 LEU A C 1
ATOM 767 O O . LEU A 1 95 ? 13.208 -3.042 -5.000 1.00 61.50 95 LEU A O 1
ATOM 771 N N . GLN A 1 96 ? 12.685 -2.635 -7.137 1.00 60.72 96 GLN A N 1
ATOM 772 C CA . GLN A 1 96 ? 14.027 -2.123 -7.476 1.00 60.72 96 GLN A CA 1
ATOM 773 C C . GLN A 1 96 ? 14.067 -1.057 -8.595 1.00 60.72 96 GLN A C 1
ATOM 775 O O . GLN A 1 96 ? 15.146 -0.805 -9.123 1.00 60.72 96 GLN A O 1
ATOM 780 N N . ASN A 1 97 ? 12.960 -0.408 -9.000 1.00 63.97 97 ASN A N 1
ATOM 781 C CA . ASN A 1 97 ? 13.056 0.522 -10.145 1.00 63.97 97 ASN A CA 1
ATOM 782 C C . ASN A 1 97 ? 13.718 1.870 -9.796 1.00 63.97 97 ASN A C 1
ATOM 784 O O . ASN A 1 97 ? 14.273 2.506 -10.689 1.00 63.97 97 ASN A O 1
ATOM 788 N N . SER A 1 98 ? 13.689 2.316 -8.532 1.00 79.25 98 SER A N 1
ATOM 789 C CA . SER A 1 98 ? 14.444 3.492 -8.072 1.00 79.25 98 SER A CA 1
ATOM 790 C C . SER A 1 98 ? 14.656 3.498 -6.552 1.00 79.25 98 SER A C 1
ATOM 792 O O . SER A 1 98 ? 13.916 2.852 -5.806 1.00 79.25 98 SER A O 1
ATOM 794 N N . LEU A 1 99 ? 15.650 4.265 -6.089 1.00 83.62 99 LEU A N 1
ATOM 795 C CA . LEU A 1 99 ? 15.918 4.483 -4.662 1.00 83.62 99 LEU A CA 1
ATOM 796 C C . LEU A 1 99 ? 14.722 5.140 -3.947 1.00 83.62 99 LEU A C 1
ATOM 798 O O . LEU A 1 99 ? 14.400 4.758 -2.825 1.00 83.62 99 LEU A O 1
ATOM 802 N N . LYS A 1 100 ? 14.018 6.058 -4.625 1.00 87.50 100 LYS A N 1
ATOM 803 C CA . LYS A 1 100 ? 12.814 6.720 -4.099 1.00 87.50 100 LYS A CA 1
ATOM 804 C C . LYS A 1 100 ? 11.668 5.737 -3.887 1.00 87.50 100 LYS A C 1
ATOM 806 O O . LYS A 1 100 ? 11.058 5.755 -2.826 1.00 87.50 100 LYS A O 1
ATOM 811 N N . GLU A 1 101 ? 11.418 4.838 -4.845 1.00 87.06 101 GLU A N 1
ATOM 812 C CA . GLU A 1 101 ? 10.382 3.805 -4.690 1.00 87.06 101 GLU A CA 1
ATOM 813 C C . GLU A 1 101 ? 10.680 2.895 -3.490 1.00 87.06 101 GLU A C 1
ATOM 815 O O . GLU A 1 101 ? 9.776 2.555 -2.728 1.00 87.06 101 GLU A O 1
ATOM 820 N N . LEU A 1 102 ? 11.948 2.516 -3.307 1.00 85.12 102 LEU A N 1
ATOM 821 C CA . LEU A 1 102 ? 12.378 1.707 -2.171 1.00 85.12 102 LEU A CA 1
ATOM 822 C C . LEU A 1 102 ? 12.177 2.452 -0.848 1.00 85.12 102 LEU A C 1
ATOM 824 O O . LEU A 1 102 ? 11.558 1.909 0.066 1.00 85.12 102 LEU A O 1
ATOM 828 N N . TRP A 1 103 ? 12.633 3.703 -0.773 1.00 88.94 103 TRP A N 1
ATOM 829 C CA . TRP A 1 103 ? 12.434 4.555 0.394 1.00 88.94 103 TRP A CA 1
ATOM 830 C C . TRP A 1 103 ? 10.955 4.692 0.754 1.00 88.94 103 TRP A C 1
ATOM 832 O O . TRP A 1 103 ? 10.601 4.465 1.906 1.00 88.94 103 TRP A O 1
ATOM 842 N N . SER A 1 104 ? 10.071 4.963 -0.214 1.00 91.56 104 SER A N 1
ATOM 843 C CA . SER A 1 104 ? 8.634 5.102 0.053 1.00 91.56 104 SER A CA 1
ATOM 844 C C . SER A 1 104 ? 8.068 3.862 0.750 1.00 91.56 104 SER A C 1
ATOM 846 O O . SER A 1 104 ? 7.292 3.987 1.698 1.00 91.56 104 SER A O 1
ATOM 848 N N . LEU A 1 105 ? 8.474 2.659 0.339 1.00 89.94 105 LEU A N 1
ATOM 849 C CA . LEU A 1 105 ? 8.007 1.410 0.947 1.00 89.94 105 LEU A CA 1
ATOM 850 C C . LEU A 1 105 ? 8.612 1.169 2.334 1.00 89.94 105 LEU A C 1
ATOM 852 O O . LEU A 1 105 ? 7.922 0.674 3.222 1.00 89.94 105 LEU A O 1
ATOM 856 N N . LEU A 1 106 ? 9.873 1.541 2.539 1.00 88.44 106 LEU A N 1
ATOM 857 C CA . LEU A 1 106 ? 10.539 1.436 3.836 1.00 88.44 106 LEU A CA 1
ATOM 858 C C . LEU A 1 106 ? 9.964 2.420 4.853 1.00 88.44 106 LEU A C 1
ATOM 860 O O . LEU A 1 106 ? 9.591 2.005 5.950 1.00 88.44 106 LEU A O 1
ATOM 864 N N . HIS A 1 107 ? 9.809 3.684 4.459 1.00 91.75 107 HIS A N 1
ATOM 865 C CA . HIS A 1 107 ? 9.112 4.712 5.227 1.00 91.75 107 HIS A CA 1
ATOM 866 C C . HIS A 1 107 ? 7.678 4.283 5.546 1.00 91.75 107 HIS A C 1
ATOM 868 O O . HIS A 1 107 ? 7.202 4.486 6.657 1.00 91.75 107 HIS A O 1
ATOM 874 N N . PHE A 1 108 ? 6.999 3.583 4.633 1.00 92.25 108 PHE A N 1
ATOM 875 C CA . PHE A 1 108 ? 5.667 3.065 4.921 1.00 92.25 108 PHE A CA 1
ATOM 876 C C . PHE A 1 108 ? 5.647 2.036 6.059 1.00 92.25 108 PHE A C 1
ATOM 878 O O . PHE A 1 108 ? 4.694 2.018 6.837 1.00 92.25 108 PHE A O 1
ATOM 885 N N . ILE A 1 109 ? 6.649 1.155 6.139 1.00 89.56 109 ILE A N 1
ATOM 886 C CA . ILE A 1 109 ? 6.729 0.110 7.171 1.00 89.56 109 ILE A CA 1
ATOM 887 C C . ILE A 1 109 ? 7.242 0.695 8.494 1.00 89.56 109 ILE A C 1
ATOM 889 O O . ILE A 1 109 ? 6.713 0.356 9.551 1.00 89.56 109 ILE A O 1
ATOM 893 N N . MET A 1 110 ? 8.262 1.557 8.440 1.00 88.00 110 MET A N 1
ATOM 894 C CA . MET A 1 110 ? 8.943 2.139 9.601 1.00 88.00 110 MET A CA 1
ATOM 895 C C . MET A 1 110 ? 9.178 3.644 9.395 1.00 88.00 110 MET A C 1
ATOM 89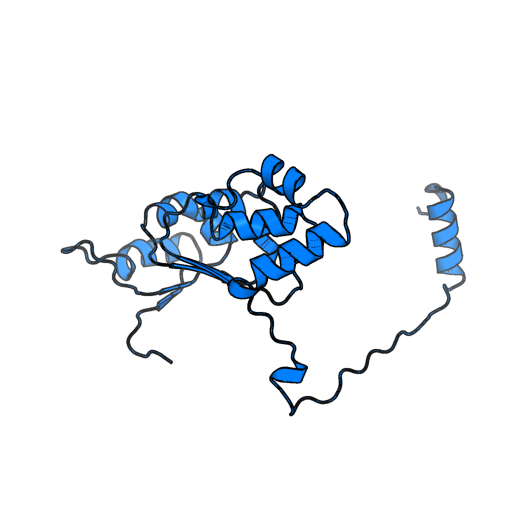7 O O . MET A 1 110 ? 10.313 4.052 9.128 1.00 88.00 110 MET A O 1
ATOM 901 N N . PRO A 1 111 ? 8.132 4.475 9.538 1.00 89.25 111 PRO A N 1
ATOM 902 C CA . PRO A 1 111 ? 8.233 5.906 9.260 1.00 89.25 111 PRO A CA 1
ATOM 903 C C . PRO A 1 111 ? 9.243 6.612 10.166 1.00 89.25 111 PRO A C 1
ATOM 905 O O . PRO A 1 111 ? 9.986 7.467 9.706 1.00 89.25 111 PRO A O 1
ATOM 908 N N . GLU A 1 112 ? 9.353 6.178 11.423 1.00 88.06 112 GLU A N 1
ATOM 909 C CA . GLU A 1 112 ? 10.305 6.735 12.394 1.00 88.06 112 GLU A CA 1
ATOM 910 C C . GLU A 1 112 ? 11.774 6.494 12.011 1.00 88.06 112 GLU A C 1
ATOM 912 O O . GLU A 1 112 ? 12.629 7.325 12.298 1.00 88.06 112 GLU A O 1
ATOM 917 N N . LYS A 1 113 ? 12.083 5.357 11.366 1.00 86.62 113 LYS A N 1
ATOM 918 C CA . LYS A 1 113 ? 13.456 5.033 10.941 1.00 86.62 113 LYS A CA 1
ATOM 919 C C . LYS A 1 113 ? 13.822 5.729 9.628 1.00 86.62 113 LYS A C 1
ATOM 921 O O . LYS A 1 113 ? 14.968 6.116 9.449 1.00 86.62 113 LYS A O 1
ATOM 926 N N . PHE A 1 114 ? 12.863 5.861 8.713 1.00 88.50 114 PHE A N 1
ATOM 927 C CA . PHE A 1 114 ? 13.078 6.374 7.356 1.00 88.50 114 PHE A CA 1
ATOM 928 C C . PHE A 1 114 ? 12.292 7.667 7.112 1.00 88.50 114 PHE A C 1
ATOM 930 O O . PHE A 1 114 ? 11.577 7.782 6.122 1.00 88.50 114 PHE A O 1
ATOM 937 N N . SER A 1 115 ? 12.391 8.624 8.032 1.00 90.62 115 SER A N 1
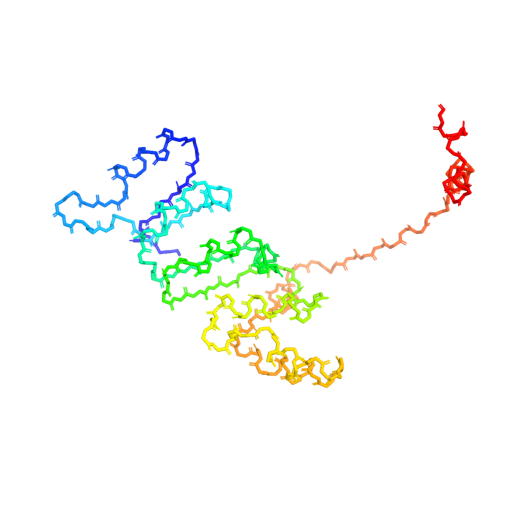ATOM 938 C CA . SER A 1 115 ? 11.520 9.807 8.101 1.00 90.62 115 SER A CA 1
ATOM 939 C C . SER A 1 115 ? 11.752 10.849 7.001 1.00 90.62 115 SER A C 1
ATOM 941 O O . SER A 1 115 ? 10.829 11.583 6.653 1.00 90.62 115 SER A O 1
ATOM 943 N N . SER A 1 116 ? 12.965 10.911 6.449 1.00 92.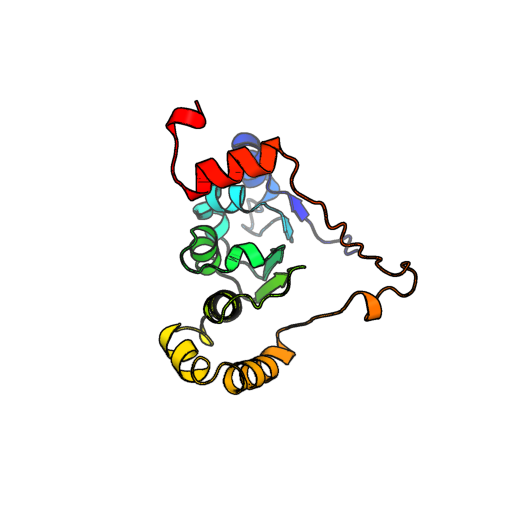75 116 SER A N 1
ATOM 944 C CA . SER A 1 116 ? 13.398 11.923 5.482 1.00 92.75 116 SER A CA 1
ATOM 945 C C . SER A 1 116 ? 13.896 11.263 4.201 1.00 92.75 116 SER A C 1
ATOM 947 O O . SER A 1 116 ? 14.664 10.298 4.245 1.00 92.75 116 SER A O 1
ATOM 949 N N . TRP A 1 117 ? 13.434 11.763 3.052 1.00 91.88 117 TRP A N 1
ATOM 950 C CA . TRP A 1 117 ? 13.936 11.308 1.755 1.00 91.88 117 TRP A CA 1
ATOM 951 C C . TRP A 1 117 ? 15.340 11.849 1.513 1.00 91.88 117 TRP A C 1
ATOM 953 O O . TRP A 1 117 ? 16.198 11.120 1.031 1.00 91.88 117 TRP A O 1
ATOM 963 N N . GLU A 1 118 ? 15.566 13.110 1.864 1.00 92.44 118 GLU A N 1
ATOM 964 C CA . GLU A 1 118 ? 16.814 13.826 1.646 1.00 92.44 118 GLU A CA 1
ATOM 965 C C . GLU A 1 118 ? 17.975 13.139 2.374 1.00 92.44 118 GLU A C 1
ATOM 967 O O . GLU A 1 118 ? 19.016 12.887 1.768 1.00 92.44 118 GLU A O 1
ATOM 972 N N . ASP A 1 119 ? 17.760 12.747 3.634 1.00 90.69 119 ASP A N 1
ATOM 973 C CA . ASP A 1 119 ? 18.772 12.048 4.436 1.00 90.69 119 ASP A CA 1
ATOM 974 C C . ASP A 1 119 ? 19.072 10.661 3.844 1.00 90.69 119 ASP A C 1
ATOM 976 O O . ASP A 1 119 ? 20.229 10.266 3.688 1.00 90.69 119 ASP A O 1
ATOM 980 N N . PHE A 1 120 ? 18.024 9.939 3.435 1.00 89.19 120 PHE A N 1
ATOM 981 C CA . PHE A 1 120 ? 18.153 8.619 2.822 1.00 89.19 120 PHE A CA 1
ATOM 982 C C . PHE A 1 120 ? 18.862 8.670 1.459 1.00 89.19 120 PHE A C 1
ATOM 984 O O . PHE A 1 120 ? 19.658 7.789 1.121 1.00 89.19 120 PHE A O 1
ATOM 991 N N . GLU A 1 121 ? 18.581 9.694 0.653 1.00 89.19 121 GLU A N 1
ATOM 992 C CA . GLU A 1 121 ? 19.239 9.927 -0.630 1.00 89.19 121 GLU A CA 1
ATOM 993 C C . GLU A 1 121 ? 20.708 10.312 -0.442 1.00 89.19 121 GLU A C 1
ATOM 995 O O . GLU A 1 121 ? 21.563 9.838 -1.193 1.00 89.19 121 GLU A O 1
ATOM 1000 N N . GLU A 1 122 ? 21.035 11.123 0.562 1.00 87.50 122 GLU A N 1
ATOM 1001 C CA . GLU A 1 122 ? 22.424 11.459 0.856 1.00 87.50 122 GLU A CA 1
ATOM 1002 C C . GLU A 1 122 ? 23.236 10.225 1.284 1.00 87.50 122 GLU A C 1
ATOM 1004 O O . GLU A 1 122 ? 24.368 10.043 0.815 1.00 87.50 122 GLU A O 1
ATOM 1009 N N . GLU A 1 123 ? 22.653 9.373 2.129 1.00 83.62 123 GLU A N 1
ATOM 1010 C CA . GLU A 1 123 ? 23.299 8.172 2.660 1.00 83.62 123 GLU A CA 1
ATOM 1011 C C . GLU A 1 123 ? 23.483 7.083 1.589 1.00 83.62 123 GLU A C 1
ATOM 1013 O O . GLU A 1 123 ? 24.550 6.469 1.493 1.00 83.62 123 GLU A O 1
ATOM 1018 N N . HIS A 1 124 ? 22.472 6.858 0.742 1.00 81.56 124 HIS A N 1
ATOM 1019 C CA . HIS A 1 124 ? 22.445 5.712 -0.178 1.00 81.56 124 HIS A CA 1
ATOM 1020 C C . HIS A 1 124 ? 22.539 6.075 -1.670 1.00 81.56 124 HIS A C 1
ATOM 1022 O O . HIS A 1 124 ? 22.734 5.192 -2.510 1.00 81.56 124 HIS A O 1
ATOM 1028 N N . GLY A 1 125 ? 22.421 7.354 -2.035 1.00 77.50 125 GLY A N 1
ATOM 1029 C CA . GLY A 1 125 ? 22.451 7.830 -3.423 1.00 77.50 125 GLY A CA 1
ATOM 1030 C C . GLY A 1 125 ? 23.858 8.001 -4.007 1.00 77.50 125 GLY A C 1
ATOM 1031 O O . GLY A 1 125 ? 24.034 7.968 -5.231 1.00 77.50 125 GLY A O 1
ATOM 1032 N N . LYS A 1 126 ? 24.890 8.133 -3.162 1.00 69.88 126 LYS A N 1
ATOM 1033 C CA . LYS A 1 126 ? 26.289 8.299 -3.592 1.00 69.88 126 LYS A CA 1
ATOM 1034 C C . LYS A 1 126 ? 26.898 6.942 -3.986 1.00 69.88 126 LYS A C 1
ATOM 1036 O O . LYS A 1 126 ? 27.388 6.186 -3.158 1.00 69.88 126 LYS A O 1
ATOM 1041 N N . GLY A 1 127 ? 26.893 6.649 -5.289 1.00 60.19 127 GLY A N 1
ATOM 1042 C CA . GLY A 1 127 ? 27.514 5.453 -5.874 1.00 60.19 127 GLY A CA 1
ATOM 1043 C C . GLY A 1 127 ? 26.521 4.308 -6.074 1.00 60.19 127 GLY A C 1
ATOM 1044 O O . GLY A 1 127 ? 26.331 3.474 -5.193 1.00 60.19 127 GLY A O 1
ATOM 1045 N N . ARG A 1 128 ? 25.926 4.239 -7.277 1.00 56.88 128 ARG A N 1
ATOM 1046 C CA . ARG A 1 128 ? 24.888 3.259 -7.665 1.00 56.88 128 ARG A CA 1
ATOM 1047 C C . ARG A 1 128 ? 25.256 1.785 -7.438 1.00 56.88 128 ARG A C 1
ATOM 1049 O O . ARG A 1 128 ? 24.356 0.964 -7.349 1.00 56.88 128 ARG A O 1
ATOM 1056 N N . GLU A 1 129 ? 26.534 1.435 -7.339 1.00 57.97 129 GLU A N 1
ATOM 1057 C CA . GLU A 1 129 ? 26.945 0.050 -7.065 1.00 57.97 129 GLU A CA 1
ATOM 1058 C C . GLU A 1 129 ? 27.208 -0.218 -5.574 1.00 57.97 129 GLU A C 1
ATOM 1060 O O . GLU A 1 129 ? 26.799 -1.259 -5.064 1.00 57.97 129 GLU A O 1
ATOM 1065 N N . PHE A 1 130 ? 27.816 0.724 -4.843 1.00 60.31 130 PHE A N 1
ATOM 1066 C CA . PHE A 1 130 ? 28.182 0.527 -3.432 1.00 60.31 130 PHE A CA 1
ATOM 1067 C C . PHE A 1 130 ? 27.038 0.853 -2.460 1.00 60.31 130 PHE A C 1
ATOM 1069 O O . PHE A 1 130 ? 26.798 0.085 -1.526 1.00 60.31 130 PHE A O 1
ATOM 1076 N N . GLY A 1 131 ? 26.288 1.935 -2.703 1.00 65.06 131 GLY A N 1
ATOM 1077 C CA . GLY A 1 131 ? 25.159 2.340 -1.856 1.00 65.06 131 GLY A CA 1
ATOM 1078 C C . GLY A 1 131 ? 24.025 1.314 -1.868 1.00 65.06 131 GLY A C 1
ATOM 1079 O O . GLY A 1 131 ? 23.514 0.933 -0.817 1.00 65.06 131 GLY A O 1
ATOM 1080 N N . TYR A 1 132 ? 23.709 0.763 -3.046 1.00 67.75 132 TYR A N 1
ATOM 1081 C CA . TYR A 1 132 ? 22.672 -0.263 -3.197 1.00 67.75 132 TYR A CA 1
ATOM 1082 C C . TYR A 1 132 ? 23.052 -1.579 -2.519 1.00 67.75 132 TYR A C 1
ATOM 1084 O O . TYR A 1 132 ? 22.200 -2.205 -1.895 1.00 67.75 132 TYR A O 1
ATOM 1092 N N . ALA A 1 133 ? 24.315 -2.007 -2.612 1.00 68.19 133 ALA A N 1
ATOM 1093 C CA . ALA A 1 133 ? 24.771 -3.236 -1.968 1.00 68.19 133 ALA A CA 1
ATOM 1094 C C . ALA A 1 133 ? 24.726 -3.133 -0.434 1.00 68.19 133 ALA A C 1
ATOM 1096 O O . ALA A 1 133 ? 24.279 -4.069 0.232 1.00 68.19 133 ALA A O 1
ATOM 1097 N N . SER A 1 134 ? 25.139 -1.986 0.120 1.00 71.75 134 SER A N 1
ATOM 1098 C CA . SER A 1 134 ? 25.067 -1.726 1.563 1.00 71.75 134 SER A CA 1
ATOM 1099 C C . SER A 1 134 ? 23.621 -1.684 2.054 1.00 71.75 134 SER A C 1
ATOM 1101 O O . SER A 1 134 ? 23.274 -2.371 3.015 1.00 71.75 134 SER A O 1
ATOM 1103 N N . LEU A 1 135 ? 22.755 -0.965 1.334 1.00 75.38 135 LEU A N 1
ATOM 1104 C CA . LEU A 1 135 ? 21.330 -0.890 1.634 1.00 75.38 135 LEU A CA 1
ATOM 1105 C C . LEU A 1 135 ? 20.673 -2.274 1.558 1.00 75.38 135 LEU A C 1
ATOM 1107 O O . LEU A 1 135 ? 19.954 -2.668 2.465 1.00 75.38 135 LEU A O 1
ATOM 1111 N N . HIS A 1 136 ? 20.966 -3.075 0.530 1.00 72.50 136 HIS A N 1
ATOM 1112 C CA . HIS A 1 136 ? 20.432 -4.435 0.426 1.00 72.50 136 HIS A CA 1
ATOM 1113 C C . HIS A 1 136 ? 20.780 -5.316 1.625 1.00 72.50 136 HIS A C 1
ATOM 1115 O O . HIS A 1 136 ? 19.935 -6.098 2.056 1.00 72.50 136 HIS A O 1
ATOM 1121 N N . LYS A 1 137 ? 21.989 -5.175 2.172 1.00 73.56 137 LYS A N 1
ATOM 1122 C CA . LYS A 1 137 ? 22.424 -5.911 3.361 1.00 73.56 137 LYS A CA 1
ATOM 1123 C C . LYS A 1 137 ? 21.684 -5.457 4.619 1.00 73.56 137 LYS A C 1
ATOM 1125 O O . LYS A 1 137 ? 21.324 -6.281 5.451 1.00 73.56 137 LYS A O 1
ATOM 1130 N N . GLU A 1 138 ? 21.420 -4.161 4.748 1.00 74.50 138 GLU A N 1
ATOM 1131 C CA . GLU A 1 138 ? 20.626 -3.626 5.857 1.00 74.50 138 GLU A CA 1
ATOM 1132 C C . GLU A 1 138 ? 19.146 -4.025 5.764 1.00 74.50 138 GLU A C 1
ATOM 1134 O O . GLU A 1 138 ? 18.482 -4.235 6.779 1.00 74.50 138 GLU A O 1
ATOM 1139 N N . LEU A 1 139 ? 18.632 -4.155 4.540 1.00 74.19 139 LEU A N 1
ATOM 1140 C CA . LEU A 1 139 ? 17.245 -4.514 4.266 1.00 74.19 139 LEU A CA 1
ATOM 1141 C C . LEU A 1 139 ? 16.970 -6.017 4.285 1.00 74.19 139 LEU A C 1
ATOM 1143 O O . LEU A 1 139 ? 15.807 -6.411 4.358 1.00 74.19 139 LEU A O 1
ATOM 1147 N N . GLU A 1 140 ? 18.007 -6.852 4.238 1.00 74.44 140 GLU A N 1
ATOM 1148 C CA . GLU A 1 140 ? 17.901 -8.314 4.249 1.00 74.44 140 GLU A CA 1
ATOM 1149 C C . GLU A 1 140 ? 16.990 -8.856 5.371 1.00 74.44 140 GLU A C 1
ATOM 1151 O O . GLU A 1 140 ? 16.130 -9.686 5.071 1.00 74.44 140 GLU A O 1
ATOM 1156 N N . PRO A 1 141 ? 17.052 -8.364 6.628 1.00 74.38 141 PRO A N 1
ATOM 1157 C CA . PRO A 1 141 ? 16.168 -8.836 7.696 1.00 74.38 141 PRO A CA 1
ATOM 1158 C C . PRO A 1 141 ? 14.692 -8.462 7.490 1.00 74.38 141 PRO A C 1
ATOM 1160 O O . PRO A 1 141 ? 13.808 -9.111 8.046 1.00 74.38 141 PRO A O 1
ATOM 1163 N N . PHE A 1 142 ? 14.418 -7.413 6.710 1.00 70.44 142 PHE A N 1
ATOM 1164 C CA . PHE A 1 142 ? 13.074 -6.873 6.481 1.00 70.44 142 PHE A CA 1
ATOM 1165 C C . PHE A 1 142 ? 12.442 -7.386 5.179 1.00 70.44 142 PHE A C 1
ATOM 1167 O O . PHE A 1 142 ? 11.224 -7.321 5.012 1.00 70.44 142 PHE A O 1
ATOM 1174 N N . LEU A 1 143 ? 13.253 -7.904 4.253 1.00 75.69 143 LEU A N 1
ATOM 1175 C CA . LEU A 1 143 ? 12.826 -8.364 2.937 1.00 75.69 143 LEU A CA 1
ATOM 1176 C C . LEU A 1 143 ? 12.910 -9.885 2.836 1.00 75.69 143 LEU A C 1
ATOM 1178 O O . LEU A 1 143 ? 13.958 -10.460 2.549 1.00 75.69 143 LEU A O 1
ATOM 1182 N N . LEU A 1 144 ? 11.765 -10.554 2.954 1.00 73.69 144 LEU A N 1
ATOM 1183 C CA . LEU A 1 144 ? 11.681 -11.976 2.643 1.00 73.69 144 LEU A CA 1
ATOM 1184 C C . LEU A 1 144 ? 11.411 -12.178 1.146 1.00 73.69 144 LEU A C 1
ATOM 1186 O O . LEU A 1 144 ? 10.267 -12.127 0.694 1.00 73.69 144 LEU A O 1
ATOM 1190 N N . ARG A 1 145 ? 12.460 -12.463 0.369 1.00 73.25 145 ARG A N 1
ATOM 1191 C CA . ARG A 1 145 ? 12.337 -12.838 -1.048 1.00 73.25 145 ARG A CA 1
ATOM 1192 C C . ARG A 1 145 ? 12.593 -14.333 -1.232 1.00 73.25 145 ARG A C 1
ATOM 1194 O O . ARG A 1 145 ? 13.665 -14.824 -0.903 1.00 73.25 145 ARG A O 1
ATOM 1201 N N . ARG A 1 146 ? 11.630 -15.053 -1.815 1.00 68.94 146 ARG A N 1
ATOM 1202 C CA . ARG A 1 146 ? 11.780 -16.462 -2.231 1.00 68.94 146 ARG A CA 1
ATOM 1203 C C . ARG A 1 146 ? 11.643 -16.566 -3.745 1.00 68.94 146 ARG A C 1
ATOM 1205 O O . ARG A 1 146 ? 10.732 -15.967 -4.315 1.00 68.94 146 ARG A O 1
ATOM 1212 N N . VAL A 1 147 ? 12.525 -17.305 -4.416 1.00 64.38 147 VAL A N 1
ATOM 1213 C CA . VAL A 1 147 ? 12.407 -17.536 -5.864 1.00 64.38 147 VAL A CA 1
ATOM 1214 C C . VAL A 1 147 ? 11.597 -18.808 -6.091 1.00 64.38 147 VAL A C 1
ATOM 1216 O O . VAL A 1 147 ? 11.782 -19.781 -5.375 1.00 64.38 147 VAL A O 1
ATOM 1219 N N . LYS A 1 148 ? 10.718 -18.848 -7.106 1.00 62.50 148 LYS A N 1
ATOM 1220 C CA . LYS A 1 148 ? 9.881 -20.034 -7.410 1.00 62.50 148 LYS A CA 1
ATOM 1221 C C . LYS A 1 148 ? 10.679 -21.344 -7.500 1.00 62.50 148 LYS A C 1
ATOM 1223 O O . LYS A 1 148 ? 10.189 -22.372 -7.048 1.00 62.50 148 LYS A O 1
ATOM 1228 N N . LYS A 1 149 ? 11.919 -21.285 -8.004 1.00 60.59 149 LYS A N 1
ATOM 1229 C CA . LYS A 1 149 ? 12.857 -22.422 -8.066 1.00 60.59 149 LYS A CA 1
ATOM 1230 C C . LYS A 1 149 ? 13.169 -23.038 -6.689 1.00 60.59 149 LYS A C 1
ATOM 1232 O O . LYS A 1 149 ? 13.473 -24.222 -6.615 1.00 60.59 149 LYS A O 1
ATOM 1237 N N . ASP A 1 150 ? 13.088 -22.242 -5.621 1.00 60.75 150 ASP A N 1
ATOM 1238 C CA . ASP A 1 150 ? 13.402 -22.645 -4.247 1.00 60.75 150 ASP A CA 1
ATOM 1239 C C . ASP A 1 150 ? 12.187 -23.275 -3.541 1.00 60.75 150 ASP A C 1
ATOM 1241 O O . ASP A 1 150 ? 12.353 -23.952 -2.529 1.00 60.75 150 ASP A O 1
ATOM 1245 N N . VAL A 1 151 ? 10.968 -23.054 -4.054 1.00 61.66 151 VAL A N 1
ATOM 1246 C CA . VAL A 1 151 ? 9.714 -23.398 -3.355 1.00 61.66 151 VAL A CA 1
ATOM 1247 C C . VAL A 1 151 ? 8.891 -24.458 -4.083 1.00 61.66 151 VAL A C 1
ATOM 1249 O O . VAL A 1 151 ? 8.219 -25.242 -3.425 1.00 61.66 151 VAL A O 1
ATOM 1252 N N . GLU A 1 152 ? 8.952 -24.521 -5.415 1.00 58.53 152 GLU A N 1
ATOM 1253 C CA . GLU A 1 152 ? 8.060 -25.373 -6.204 1.00 58.53 152 GLU A CA 1
ATOM 1254 C C . GLU A 1 152 ? 8.837 -26.194 -7.240 1.00 58.53 152 GLU A C 1
ATOM 1256 O O . GLU A 1 152 ? 9.031 -25.781 -8.385 1.00 58.53 152 GLU A O 1
ATOM 1261 N N . LYS A 1 153 ? 9.304 -27.376 -6.815 1.00 61.38 153 LYS A N 1
ATOM 1262 C CA . LYS A 1 153 ? 10.093 -28.305 -7.646 1.00 61.38 153 LYS A CA 1
ATOM 1263 C C . LYS A 1 153 ? 9.253 -29.064 -8.683 1.00 61.38 153 LYS A C 1
ATOM 1265 O O . LYS A 1 153 ? 9.828 -29.741 -9.528 1.00 61.38 153 LYS A O 1
ATOM 1270 N N . SER A 1 154 ? 7.921 -28.989 -8.599 1.00 67.69 154 SER A N 1
ATOM 1271 C CA . SER A 1 154 ? 6.997 -29.727 -9.472 1.00 67.69 154 SER A CA 1
ATOM 1272 C C . SER A 1 154 ? 6.632 -28.987 -10.766 1.00 67.69 154 SER A C 1
ATOM 1274 O O . SER A 1 154 ? 6.100 -29.595 -11.695 1.00 67.69 154 SER A O 1
ATOM 1276 N N . LEU A 1 155 ? 6.919 -27.683 -10.853 1.00 67.69 155 LEU A N 1
ATOM 1277 C CA . LEU A 1 155 ? 6.591 -26.879 -12.028 1.00 67.69 155 LEU A CA 1
ATOM 1278 C C . LEU A 1 155 ? 7.564 -27.161 -13.186 1.00 67.69 155 LEU A C 1
ATOM 1280 O O . LEU A 1 155 ? 8.780 -27.167 -12.976 1.00 67.69 155 LEU A O 1
ATOM 1284 N N . PRO A 1 156 ? 7.063 -27.321 -14.426 1.00 73.62 156 PRO A N 1
ATOM 1285 C CA . PRO A 1 156 ? 7.920 -27.395 -15.600 1.00 73.62 156 PRO A CA 1
ATOM 1286 C C . PRO A 1 156 ? 8.714 -26.093 -15.773 1.00 73.62 156 PRO A C 1
ATOM 1288 O O . PRO A 1 156 ? 8.281 -25.011 -15.363 1.00 73.62 156 PRO A O 1
ATOM 1291 N N . ALA A 1 157 ? 9.890 -26.192 -16.394 1.00 75.19 157 ALA A N 1
ATOM 1292 C CA . ALA A 1 157 ? 10.747 -25.038 -16.630 1.00 75.19 157 ALA A CA 1
ATOM 1293 C C . ALA A 1 157 ? 10.015 -23.962 -17.453 1.00 75.19 157 ALA A C 1
ATOM 1295 O O . ALA A 1 157 ? 9.370 -24.262 -18.459 1.00 75.19 157 ALA A O 1
ATOM 1296 N N . LYS A 1 158 ? 10.143 -22.692 -17.047 1.00 74.94 158 LYS A N 1
ATOM 1297 C CA . LYS A 1 158 ? 9.662 -21.560 -17.851 1.00 74.94 158 LYS A CA 1
ATOM 1298 C C . LYS A 1 158 ? 10.456 -21.530 -19.159 1.00 74.94 158 LYS A C 1
ATOM 1300 O O . LYS A 1 158 ? 11.671 -21.351 -19.127 1.00 74.94 158 LYS A O 1
ATOM 1305 N N . VAL A 1 159 ? 9.769 -21.653 -20.290 1.00 81.88 159 VAL A N 1
ATOM 1306 C CA . VAL A 1 159 ? 10.352 -21.445 -21.619 1.00 81.88 159 VAL A CA 1
ATOM 1307 C C . VAL A 1 159 ? 9.966 -20.049 -22.093 1.00 81.88 159 VAL A C 1
ATOM 1309 O O . VAL A 1 159 ? 8.790 -19.694 -22.104 1.00 81.88 159 VAL A O 1
ATOM 1312 N N . GLU A 1 160 ? 10.957 -19.245 -22.458 1.00 81.25 160 GLU A N 1
ATOM 1313 C CA . GLU A 1 160 ? 10.761 -17.903 -23.004 1.00 81.25 160 GLU A CA 1
ATOM 1314 C C . GLU A 1 160 ? 11.276 -17.882 -24.442 1.00 81.25 160 GLU A C 1
ATOM 1316 O O . GLU A 1 160 ? 12.434 -18.210 -24.696 1.00 81.25 160 GLU A O 1
ATOM 1321 N N . GLN A 1 161 ? 10.402 -17.548 -25.392 1.00 84.38 161 GLN A N 1
ATOM 1322 C CA . GLN A 1 161 ? 10.739 -17.478 -26.812 1.00 84.38 161 GLN A CA 1
ATOM 1323 C C . GLN A 1 161 ? 10.541 -16.055 -27.317 1.00 84.38 161 GLN A C 1
ATOM 1325 O O . GLN A 1 161 ? 9.448 -15.498 -27.240 1.00 84.38 161 GLN A O 1
ATOM 1330 N N . ILE A 1 162 ? 11.610 -15.475 -27.859 1.00 86.38 162 ILE A N 1
ATOM 1331 C CA . ILE A 1 162 ? 11.580 -14.148 -28.472 1.00 86.38 162 ILE A CA 1
ATOM 1332 C C . ILE A 1 162 ? 11.399 -14.331 -29.978 1.00 86.38 162 ILE A C 1
ATOM 1334 O O . ILE A 1 162 ? 12.346 -14.673 -30.689 1.00 86.38 162 ILE A O 1
ATOM 1338 N N . LEU A 1 163 ? 10.185 -14.085 -30.470 1.00 89.25 163 LEU A N 1
ATOM 1339 C CA . LEU A 1 163 ? 9.889 -14.079 -31.902 1.00 89.25 163 LEU A CA 1
ATOM 1340 C C . LEU A 1 163 ? 10.202 -12.696 -32.474 1.00 89.25 163 LEU A C 1
ATOM 1342 O O . LEU A 1 163 ? 9.454 -11.739 -32.285 1.00 89.25 163 LEU A O 1
ATOM 1346 N N . ARG A 1 164 ? 11.336 -12.582 -33.167 1.00 90.44 164 ARG A N 1
ATOM 1347 C CA . ARG A 1 164 ? 11.685 -11.359 -33.894 1.00 90.44 164 ARG A CA 1
ATOM 1348 C C . ARG A 1 164 ? 10.901 -11.327 -35.201 1.00 90.44 164 ARG A C 1
ATOM 1350 O O . ARG A 1 164 ? 11.045 -12.227 -36.021 1.00 90.44 164 ARG A O 1
ATOM 1357 N N . MET A 1 165 ? 10.090 -10.293 -35.382 1.00 91.38 165 MET A N 1
ATOM 1358 C CA . MET A 1 165 ? 9.338 -10.059 -36.611 1.00 91.38 165 MET A CA 1
ATOM 1359 C C . MET A 1 165 ? 9.888 -8.836 -37.330 1.00 91.38 165 MET A C 1
ATOM 1361 O O . MET A 1 165 ? 10.200 -7.824 -36.700 1.00 91.38 165 MET A O 1
ATOM 1365 N N . GLU A 1 166 ? 9.982 -8.912 -38.653 1.00 92.94 166 GLU A N 1
ATOM 1366 C CA . GLU A 1 166 ? 10.219 -7.722 -39.458 1.00 92.94 166 GLU A CA 1
ATOM 1367 C C . GLU A 1 166 ? 8.935 -6.905 -39.593 1.00 92.94 166 GLU A C 1
ATOM 1369 O O . GLU A 1 166 ? 7.838 -7.451 -39.710 1.00 92.94 166 GLU A O 1
ATOM 1374 N N . MET A 1 167 ? 9.075 -5.579 -39.624 1.00 92.69 167 MET A N 1
ATOM 1375 C CA . MET A 1 167 ? 7.957 -4.711 -39.977 1.00 92.69 167 MET A CA 1
ATOM 1376 C C . MET A 1 167 ? 7.509 -4.990 -41.416 1.00 92.69 167 MET A C 1
ATOM 1378 O O . MET A 1 167 ? 8.333 -5.024 -42.338 1.00 92.69 167 MET A O 1
ATOM 1382 N N . SER A 1 168 ? 6.198 -5.107 -41.623 1.00 93.94 168 SER A N 1
ATOM 1383 C CA . SER A 1 168 ? 5.613 -5.153 -42.963 1.00 93.94 168 SER A CA 1
ATOM 1384 C C . SER A 1 168 ? 5.880 -3.849 -43.726 1.00 93.94 168 SER A C 1
ATOM 1386 O O . SER A 1 168 ? 6.202 -2.816 -43.133 1.00 93.94 168 SER A O 1
ATOM 1388 N N . ALA A 1 169 ? 5.726 -3.865 -45.052 1.00 91.75 169 ALA A N 1
ATOM 1389 C CA . ALA A 1 169 ? 5.905 -2.666 -45.876 1.00 91.75 169 ALA A CA 1
ATOM 1390 C C . ALA A 1 169 ? 5.021 -1.495 -45.398 1.00 91.75 169 ALA A C 1
ATOM 1392 O O . ALA A 1 169 ? 5.495 -0.365 -45.283 1.00 91.75 169 ALA A O 1
ATOM 1393 N N . LEU A 1 170 ? 3.772 -1.794 -45.022 1.00 92.12 170 LEU A N 1
ATOM 1394 C CA . LEU A 1 170 ? 2.832 -0.813 -44.485 1.00 92.12 170 LEU A CA 1
ATOM 1395 C C . LEU A 1 170 ? 3.299 -0.272 -43.126 1.00 92.12 170 LEU A C 1
ATOM 1397 O O . LEU A 1 170 ? 3.357 0.938 -42.929 1.00 92.12 170 LEU A O 1
ATOM 1401 N N . GLN A 1 171 ? 3.715 -1.147 -42.205 1.00 92.19 171 GLN A N 1
ATOM 1402 C CA . GLN A 1 171 ? 4.248 -0.730 -40.903 1.00 92.19 171 GLN A CA 1
ATOM 1403 C C . GLN A 1 171 ? 5.498 0.145 -41.053 1.00 92.19 171 GLN A C 1
ATOM 1405 O O . GLN A 1 171 ? 5.596 1.164 -40.379 1.00 92.19 171 GLN A O 1
ATOM 1410 N N . LYS A 1 172 ? 6.415 -0.188 -41.974 1.00 92.44 172 LYS A N 1
ATOM 1411 C CA . LYS A 1 172 ? 7.600 0.634 -42.285 1.00 92.44 172 LYS A CA 1
ATOM 1412 C C . LYS A 1 172 ? 7.206 2.028 -42.786 1.00 92.44 172 LYS A C 1
ATOM 1414 O O . LYS A 1 172 ? 7.832 3.014 -42.399 1.00 92.44 172 LYS A O 1
ATOM 1419 N N . GLN A 1 173 ? 6.166 2.123 -43.614 1.00 89.31 173 GLN A N 1
ATOM 1420 C CA . GLN A 1 173 ? 5.649 3.389 -44.138 1.00 89.31 173 GLN A CA 1
ATOM 1421 C C . GLN A 1 173 ? 5.031 4.261 -43.036 1.00 89.31 173 GLN A C 1
ATOM 1423 O O . GLN A 1 173 ? 5.425 5.419 -42.895 1.00 89.31 173 GLN A O 1
ATOM 1428 N N . TYR A 1 174 ? 4.155 3.696 -42.201 1.00 87.19 174 TYR A N 1
ATOM 1429 C CA . TYR A 1 174 ? 3.590 4.397 -41.042 1.00 87.19 174 TYR A CA 1
ATOM 1430 C C . TYR A 1 174 ? 4.669 4.801 -40.034 1.00 87.19 174 TYR A C 1
ATOM 1432 O O . TYR A 1 174 ? 4.688 5.938 -39.569 1.00 87.19 174 TYR A O 1
ATOM 1440 N N . TYR A 1 175 ?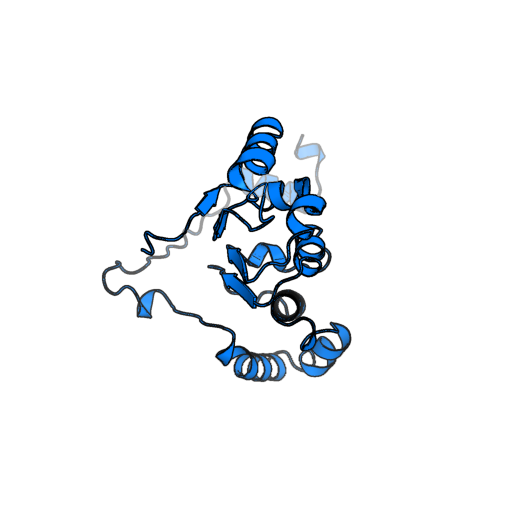 5.617 3.908 -39.745 1.00 89.25 175 TYR A N 1
ATOM 1441 C CA . TYR A 1 175 ? 6.742 4.188 -38.857 1.00 89.25 175 TYR A CA 1
ATOM 1442 C C . TYR A 1 175 ? 7.586 5.361 -39.375 1.00 89.25 175 TYR A C 1
ATOM 1444 O O . TYR A 1 175 ? 7.933 6.263 -38.614 1.00 89.25 175 TYR A O 1
ATOM 1452 N N . LYS A 1 176 ? 7.840 5.414 -40.691 1.00 89.62 176 LYS A N 1
ATOM 1453 C CA . LYS A 1 176 ? 8.527 6.539 -41.337 1.00 89.62 176 LYS A CA 1
ATOM 1454 C C . LYS A 1 176 ? 7.729 7.839 -41.219 1.00 89.62 176 LYS A C 1
ATOM 1456 O O . LYS A 1 176 ? 8.325 8.858 -40.895 1.00 89.62 176 LYS A O 1
ATOM 1461 N N . TRP A 1 177 ? 6.414 7.818 -41.445 1.00 87.88 177 TRP A N 1
ATOM 1462 C CA . TRP A 1 177 ? 5.559 9.004 -41.303 1.00 87.88 177 TRP A CA 1
ATOM 1463 C C . TRP A 1 177 ? 5.502 9.535 -39.872 1.00 87.88 177 TRP A C 1
ATOM 1465 O O . TRP A 1 177 ? 5.535 10.748 -39.676 1.00 87.88 177 TRP A O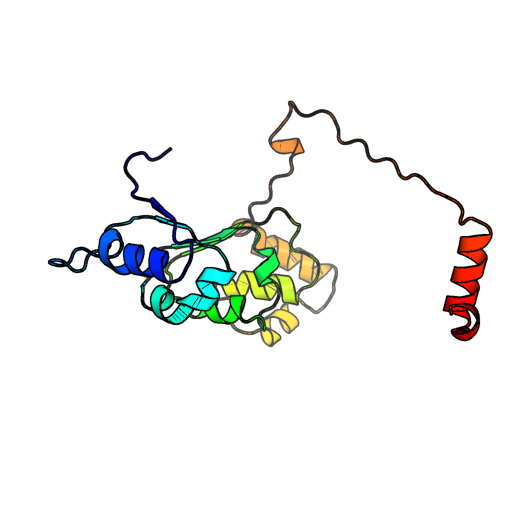 1
ATOM 1475 N N . ILE A 1 178 ? 5.480 8.645 -38.879 1.00 88.94 178 ILE A N 1
ATOM 1476 C CA . ILE A 1 178 ? 5.550 9.018 -37.462 1.00 88.94 178 ILE A CA 1
ATOM 1477 C C . ILE A 1 178 ? 6.910 9.658 -37.151 1.00 88.94 178 ILE A C 1
ATOM 1479 O O . ILE A 1 178 ? 6.955 10.745 -36.576 1.00 88.94 178 ILE A O 1
ATOM 1483 N N . LEU A 1 179 ? 8.018 9.042 -37.585 1.00 89.38 179 LEU A N 1
ATOM 1484 C CA . LEU A 1 179 ? 9.368 9.583 -37.379 1.00 89.38 179 LEU A CA 1
ATOM 1485 C C . LEU A 1 179 ? 9.567 10.952 -38.039 1.00 89.38 179 LEU A C 1
ATOM 1487 O O . LEU A 1 179 ? 10.197 11.830 -37.453 1.00 89.38 179 LEU A O 1
ATOM 1491 N N . THR A 1 180 ? 9.015 11.159 -39.236 1.00 91.06 180 THR A N 1
ATOM 1492 C CA . THR A 1 180 ? 9.105 12.441 -39.950 1.00 91.06 180 THR A CA 1
ATOM 1493 C C . THR A 1 180 ? 8.013 13.437 -39.559 1.00 91.06 180 THR A C 1
ATOM 1495 O O . THR A 1 180 ? 7.947 14.515 -40.149 1.00 91.06 180 THR A O 1
ATOM 1498 N N . ARG A 1 181 ? 7.166 13.111 -38.566 1.00 81.75 181 ARG A N 1
ATOM 1499 C CA . ARG A 1 181 ? 6.029 13.934 -38.111 1.00 81.75 181 ARG A CA 1
ATOM 1500 C C . ARG A 1 181 ? 5.072 14.330 -39.247 1.00 81.75 181 ARG A C 1
ATOM 1502 O O . ARG A 1 181 ? 4.483 15.410 -39.230 1.00 81.75 181 ARG A O 1
ATOM 1509 N N . ASN A 1 182 ? 4.905 13.466 -40.248 1.00 74.31 182 ASN A N 1
ATOM 1510 C CA . ASN A 1 182 ? 4.013 13.708 -41.379 1.00 74.31 182 ASN A CA 1
ATOM 1511 C C . ASN A 1 182 ? 2.569 13.289 -41.056 1.00 74.31 182 ASN A C 1
ATOM 1513 O O . ASN A 1 182 ? 2.059 12.292 -41.564 1.00 74.31 182 ASN A O 1
ATOM 1517 N N . TYR A 1 183 ? 1.901 14.076 -40.211 1.00 72.81 183 TYR A N 1
ATOM 1518 C CA . TYR A 1 183 ? 0.532 13.805 -39.751 1.00 72.81 183 TYR A CA 1
ATOM 1519 C C . TYR A 1 183 ? -0.541 13.910 -40.845 1.00 72.81 183 TYR A C 1
ATOM 1521 O O . TYR A 1 183 ? -1.628 13.376 -40.670 1.00 72.81 183 TYR A O 1
ATOM 1529 N N . LYS A 1 184 ? -0.240 14.539 -41.990 1.00 71.31 184 LYS A N 1
ATOM 1530 C CA . LYS A 1 184 ? -1.162 14.623 -43.139 1.00 71.31 184 LYS A CA 1
ATOM 1531 C C . LYS A 1 184 ? -1.280 13.311 -43.914 1.00 71.31 184 LYS A C 1
ATOM 1533 O O . LYS A 1 184 ? -2.274 13.098 -44.586 1.00 71.31 184 LYS A O 1
ATOM 1538 N N . ALA A 1 185 ? -0.260 12.456 -43.846 1.00 64.56 185 ALA A N 1
ATOM 1539 C CA . ALA A 1 185 ? -0.286 11.125 -44.451 1.00 64.56 185 ALA A CA 1
ATOM 1540 C C . ALA A 1 185 ? -0.876 10.056 -43.507 1.00 64.56 185 ALA A C 1
ATOM 1542 O O . ALA A 1 185 ? -1.035 8.906 -43.901 1.00 64.56 185 ALA A O 1
ATOM 1543 N N . LEU A 1 186 ? -1.157 10.433 -42.254 1.00 59.91 186 LEU A N 1
ATOM 1544 C CA . LEU A 1 186 ? -1.736 9.587 -41.207 1.00 59.91 186 LEU A CA 1
ATOM 1545 C C . LEU A 1 186 ? -3.265 9.743 -41.082 1.00 59.91 186 LEU A C 1
ATOM 1547 O O . LEU A 1 186 ? -3.870 8.961 -40.351 1.00 59.91 186 LEU A O 1
ATOM 1551 N N . SER A 1 187 ? -3.861 10.740 -41.753 1.00 55.84 187 SER A N 1
ATOM 1552 C CA . SER A 1 187 ? -5.314 10.961 -41.860 1.00 55.84 187 SER A CA 1
ATOM 1553 C C . SER A 1 187 ? -5.878 10.315 -43.114 1.00 55.84 187 SER A C 1
ATOM 1555 O O . SER A 1 187 ? -6.959 9.703 -43.017 1.00 55.84 187 SER A O 1
#

InterPro domains:
  IPR000330 SNF2, N-terminal domain [PF00176] (3-185)
  IPR014001 Helicase superfamily 1/2, ATP-binding domain [PS51192] (1-112)
  IPR027417 P-loop containing nucleoside triphosphate hydrolase [G3DSA:3.40.50.300] (156-184)
  IPR027417 P-loop containing nucleoside triphosphate hydrolase [SSF52540] (5-146)
  IPR038718 SNF2-like, N-terminal domain superfamily [G3DSA:3.40.50.10810] (2-155)

Sequence (187 aa):
GAPQMNAVVYLGDSTSRNTIRTHEWMHPQTKRLKFNILLTTYEILLKDKSFLGGLNWAFIGVDEAHRLKNDDSLLYKTLIDFKSNHRLLITGTPLQNSLKELWSLLHFIMPEKFSSWEDFEEEHGKGREFGYASLHKELEPFLLRRVKKDVEKSLPAKVEQILRMEMSALQKQYYKWILTRNYKALS